Protein AF-A0A4Q3WCC1-F1 (afdb_monomer)

Sequence (243 aa):
MEFVFETDDDTSTLEALVQDFVDLLDPVEAEKLLLFRDDCTGAVYAECHIAADTLLKHSTDDVPLDPEASSEYRANRQIVDDHAAFQQMRSDALKGRSFSNFVCEFIGGETSPLKIIGGQHRYNAVKEALESGVVVHHGLKVYFGLSKDQRLDVQVISNTNITVSKDLLDRMYETIAGSELREWCQRATLLAKGEDFADKRKRGSPISVAAARNFIVNFYAGKDASETPFNETNTTPVTTKSG

Foldseek 3Di:
DDADDPDDDPCVVVVVLVVLCCVQFVWPCSVPWHWDADPVQRWIKTKTKGKLVSLLQQADQQDALDPPPDPLPGPPPPVPCPDPVLVVLLVCLLVQDAEAQFEWEADPPDSRRTYRLADVSNNVSNVVSVVVVRMYMYMYIYIYDDDSVRSVVCSCVRPPPVPQDLLQQLQSVDVVVDCPLVVVCCVVVLAPVVGGADSDDDVPGRHTNQNSVQCVVLVVVCVVCVVPDPVPDDSPGDGDDRD

Nearest PDB structures (foldseek):
  7bm8-assembly1_B  TM=3.902E-01  e=4.066E-03  Caulobacter vibrioides NA1000
  8qa8-assembly3_E  TM=3.711E-01  e=2.975E-02  Escherichia coli
  3cyi-assembly1_A  TM=5.142E-01  e=6.849E-01  Homo sapiens
  6t1f-assembly1_A  TM=2.648E-01  e=2.771E-01  Caulobacter vibrioides NA1000

Solvent-accessible surface area (backbone atoms only — not comparable to full-atom values): 14280 Å² total; per-residue (Å²): 136,88,79,71,70,98,66,94,64,92,48,70,68,57,53,52,51,51,47,55,46,37,76,72,54,61,31,77,40,53,96,69,60,56,60,45,66,40,89,89,76,64,48,35,32,35,70,42,33,31,43,44,65,56,47,65,68,35,35,38,71,89,61,64,88,44,96,84,56,63,90,85,66,52,77,80,69,74,72,72,74,84,40,70,69,55,54,50,48,33,55,38,23,61,72,59,54,67,51,69,67,36,32,31,38,52,45,86,96,52,89,48,26,34,33,46,61,22,42,66,70,57,52,53,21,45,51,56,12,43,78,72,69,43,77,44,56,30,29,31,39,39,33,48,82,67,49,77,69,53,48,50,51,51,38,52,58,64,59,50,57,102,71,69,45,64,33,36,53,29,43,54,50,39,65,72,76,42,63,64,66,58,53,48,31,32,75,69,67,60,32,56,88,94,57,70,64,22,51,55,96,49,95,90,51,55,52,26,44,62,57,52,52,24,48,54,54,41,52,53,54,51,60,75,46,67,89,50,62,73,92,78,49,89,76,76,80,62,77,72,79,81,121

Structure (mmCIF, N/CA/C/O backbone):
data_AF-A0A4Q3WCC1-F1
#
_entry.id   AF-A0A4Q3WCC1-F1
#
loop_
_atom_site.group_PDB
_atom_site.id
_atom_site.type_symbol
_atom_site.label_atom_id
_atom_site.label_alt_id
_atom_site.label_comp_id
_atom_site.label_asym_id
_atom_site.label_entity_id
_atom_site.label_seq_id
_atom_site.pdbx_PDB_ins_code
_atom_site.Cartn_x
_atom_site.Cartn_y
_atom_site.Cartn_z
_atom_site.occupancy
_atom_site.B_iso_or_equiv
_atom_site.auth_seq_id
_atom_site.auth_comp_id
_atom_site.auth_asym_id
_atom_site.auth_atom_id
_atom_site.pdbx_PDB_model_num
ATOM 1 N N . MET A 1 1 ? -2.227 -12.720 25.355 1.00 52.53 1 MET A N 1
ATOM 2 C CA . MET A 1 1 ? -3.130 -13.164 24.277 1.00 52.53 1 MET A CA 1
ATOM 3 C C . MET A 1 1 ? -2.531 -14.439 23.698 1.00 52.53 1 MET A C 1
ATOM 5 O O . MET A 1 1 ? -1.311 -14.527 23.685 1.00 52.53 1 MET A O 1
ATOM 9 N N . GLU A 1 2 ? -3.325 -15.451 23.346 1.00 45.69 2 GLU A N 1
ATOM 10 C CA . GLU A 1 2 ? -2.804 -16.691 22.742 1.00 45.69 2 GLU A CA 1
ATOM 11 C C . GLU A 1 2 ? -3.000 -16.582 21.227 1.00 45.69 2 GLU A C 1
ATOM 13 O O . GLU A 1 2 ? -4.135 -16.577 20.750 1.00 45.69 2 GLU A O 1
ATOM 18 N N . PHE A 1 3 ? -1.907 -16.390 20.489 1.00 58.31 3 PHE A N 1
ATOM 19 C CA . PHE A 1 3 ? -1.931 -16.290 19.032 1.00 58.31 3 PHE A CA 1
ATOM 20 C C . PHE A 1 3 ? -1.790 -17.690 18.435 1.00 58.31 3 PHE A C 1
ATOM 22 O O . PHE A 1 3 ? -0.908 -18.453 18.823 1.00 58.31 3 PHE A O 1
ATOM 29 N N . VAL A 1 4 ? -2.670 -18.041 17.499 1.00 52.88 4 VAL A N 1
ATOM 30 C CA . VAL A 1 4 ? -2.616 -19.334 16.809 1.00 52.88 4 VAL A CA 1
ATOM 31 C C . VAL A 1 4 ? -1.850 -19.142 15.506 1.00 52.88 4 VAL A C 1
ATOM 33 O O . VAL A 1 4 ? -2.347 -18.490 14.590 1.00 52.88 4 VAL A O 1
ATOM 36 N N . PHE A 1 5 ? -0.643 -19.699 15.432 1.00 52.97 5 PHE A N 1
ATOM 37 C CA . PHE A 1 5 ? 0.157 -19.761 14.209 1.00 52.97 5 PHE A CA 1
ATOM 38 C C . PHE A 1 5 ? -0.003 -21.131 13.546 1.00 52.97 5 PHE A C 1
ATOM 40 O O . PHE A 1 5 ? -0.106 -22.149 14.227 1.00 52.97 5 PHE A O 1
ATOM 47 N N . GLU A 1 6 ? 0.013 -21.177 12.214 1.00 45.53 6 GLU A N 1
ATOM 48 C CA . GLU A 1 6 ? -0.073 -22.435 11.457 1.00 45.53 6 GLU A CA 1
ATOM 49 C C . GLU A 1 6 ? 1.252 -23.237 11.426 1.00 45.53 6 GLU A C 1
ATOM 51 O O . GLU A 1 6 ? 1.263 -24.351 10.905 1.00 45.53 6 GLU A O 1
ATOM 56 N N . THR A 1 7 ? 2.371 -22.725 11.973 1.00 46.41 7 THR A N 1
ATOM 57 C CA . THR A 1 7 ? 3.706 -23.369 11.872 1.00 46.41 7 THR A CA 1
ATOM 58 C C . THR A 1 7 ? 4.649 -23.107 13.064 1.00 46.41 7 THR A C 1
ATOM 60 O O . THR A 1 7 ? 4.629 -22.010 13.613 1.00 46.41 7 THR A O 1
ATOM 63 N N . ASP A 1 8 ? 5.548 -24.064 13.353 1.00 45.09 8 ASP A N 1
ATOM 64 C CA . ASP A 1 8 ? 6.548 -24.122 14.456 1.00 45.09 8 ASP A CA 1
ATOM 65 C C . ASP A 1 8 ? 7.826 -23.239 14.289 1.00 45.09 8 ASP A C 1
ATOM 67 O O . ASP A 1 8 ? 8.904 -23.607 14.762 1.00 45.09 8 ASP A O 1
ATOM 71 N N . ASP A 1 9 ? 7.773 -22.092 13.603 1.00 48.38 9 ASP A N 1
ATOM 72 C CA . ASP A 1 9 ? 8.938 -21.177 13.555 1.00 48.38 9 ASP A CA 1
ATOM 73 C C . ASP A 1 9 ? 9.118 -20.416 14.889 1.00 48.38 9 ASP A C 1
ATOM 75 O O . ASP A 1 9 ? 8.186 -20.323 15.681 1.00 48.38 9 ASP A O 1
ATOM 79 N N . ASP A 1 10 ? 10.301 -19.836 15.148 1.00 51.00 10 ASP A N 1
ATOM 80 C CA . ASP A 1 10 ? 10.542 -18.946 16.303 1.00 51.00 10 ASP A CA 1
ATOM 81 C C . ASP A 1 10 ? 9.725 -17.642 16.146 1.00 51.00 10 ASP A C 1
ATOM 83 O O . ASP A 1 10 ? 10.193 -16.625 15.630 1.00 51.00 10 ASP A O 1
ATOM 87 N N . THR A 1 11 ? 8.448 -17.705 16.532 1.00 59.81 11 THR A N 1
ATOM 88 C CA . THR A 1 11 ? 7.420 -16.661 16.377 1.00 59.81 11 THR A CA 1
ATOM 89 C C . THR A 1 11 ? 7.530 -15.539 17.400 1.00 59.81 11 THR A C 1
ATOM 91 O O . THR A 1 11 ? 6.788 -14.563 17.308 1.00 59.81 11 THR A O 1
ATOM 94 N N . SER A 1 12 ? 8.478 -15.615 18.337 1.00 63.12 12 SER A N 1
ATOM 95 C CA . SER A 1 12 ? 8.602 -14.690 19.471 1.00 63.12 12 SER A CA 1
ATOM 96 C C . SER A 1 12 ? 8.670 -13.210 19.062 1.00 63.12 12 SER A C 1
ATOM 98 O O . SER A 1 12 ? 8.084 -12.346 19.715 1.00 63.12 12 SER A O 1
ATOM 100 N N . THR A 1 13 ? 9.329 -12.906 17.939 1.00 76.06 13 THR A N 1
ATOM 101 C CA . THR A 1 13 ? 9.428 -11.531 17.410 1.00 76.06 13 THR A CA 1
ATOM 102 C C . THR A 1 13 ? 8.133 -11.074 16.729 1.00 76.06 13 THR A C 1
ATOM 104 O O . THR A 1 13 ? 7.767 -9.902 16.798 1.00 76.06 13 THR A O 1
ATOM 107 N N . LEU A 1 14 ? 7.418 -11.995 16.083 1.00 83.88 14 LEU A N 1
ATOM 108 C CA . LEU A 1 14 ? 6.168 -11.719 15.379 1.00 83.88 14 LEU A CA 1
ATOM 109 C C . LEU A 1 14 ? 5.001 -11.553 16.360 1.00 83.88 14 LEU A C 1
ATOM 111 O O . LEU A 1 14 ? 4.197 -10.644 16.201 1.00 83.88 14 LEU A O 1
ATOM 115 N N . GLU A 1 15 ? 4.949 -12.381 17.401 1.00 85.06 15 GLU A N 1
ATOM 116 C CA . GLU A 1 15 ? 3.990 -12.273 18.506 1.00 85.06 15 GLU A CA 1
ATOM 117 C C . GLU A 1 15 ? 4.083 -10.926 19.212 1.00 85.06 15 GLU A C 1
ATOM 119 O O . GLU A 1 15 ? 3.063 -10.274 19.425 1.00 85.06 15 GLU A O 1
ATOM 124 N N . ALA A 1 16 ? 5.305 -10.484 19.525 1.00 87.44 16 ALA A N 1
ATOM 125 C CA . ALA A 1 16 ? 5.534 -9.173 20.116 1.00 87.44 16 ALA A CA 1
ATOM 126 C C . ALA A 1 16 ? 5.035 -8.051 19.192 1.00 87.44 16 ALA A C 1
ATOM 128 O O . ALA A 1 16 ? 4.324 -7.158 19.639 1.00 87.44 16 ALA A O 1
ATOM 129 N N . LEU A 1 17 ? 5.330 -8.139 17.890 1.00 89.75 17 LEU A N 1
ATOM 130 C CA . LEU A 1 17 ? 4.896 -7.146 16.909 1.00 89.75 17 LEU A CA 1
ATOM 131 C C . LEU A 1 17 ? 3.363 -7.094 16.760 1.00 89.75 17 LEU A C 1
ATOM 133 O O . LEU A 1 17 ? 2.789 -6.014 16.626 1.00 89.75 17 LEU A O 1
ATOM 137 N N . VAL A 1 18 ? 2.692 -8.247 16.786 1.00 91.88 18 VAL A N 1
ATOM 138 C CA . VAL A 1 18 ? 1.224 -8.322 16.734 1.00 91.88 18 VAL A CA 1
ATOM 139 C C . VAL A 1 18 ? 0.608 -7.802 18.033 1.00 91.88 18 VAL A C 1
ATOM 141 O O . VAL A 1 18 ? -0.396 -7.094 17.983 1.00 91.88 18 VAL A O 1
ATOM 144 N N . GLN A 1 19 ? 1.208 -8.094 19.188 1.00 91.75 19 GLN A N 1
ATOM 145 C CA . GLN A 1 19 ? 0.746 -7.560 20.468 1.00 91.75 19 GLN A CA 1
ATOM 146 C C . GLN A 1 19 ? 0.887 -6.033 20.519 1.00 91.75 19 GLN A C 1
ATOM 148 O O . GLN A 1 19 ? -0.075 -5.359 20.875 1.00 91.75 19 GLN A O 1
ATOM 153 N N . ASP A 1 20 ? 2.020 -5.483 20.070 1.00 92.62 20 ASP A N 1
ATOM 154 C CA . ASP A 1 20 ? 2.229 -4.034 19.950 1.00 92.62 20 ASP A CA 1
ATOM 155 C C . ASP A 1 20 ? 1.169 -3.384 19.049 1.00 92.62 20 ASP A C 1
ATOM 157 O O . ASP A 1 20 ? 0.673 -2.293 19.337 1.00 92.62 20 ASP A O 1
ATOM 161 N N . PHE A 1 21 ? 0.801 -4.054 17.952 1.00 94.94 21 PHE A N 1
ATOM 162 C CA . PHE A 1 21 ? -0.272 -3.602 17.073 1.00 94.94 21 PHE A CA 1
ATOM 163 C C . PHE A 1 21 ? -1.624 -3.579 17.791 1.00 94.94 21 PHE A C 1
ATOM 165 O O . PHE A 1 21 ? -2.317 -2.564 17.731 1.00 94.94 21 PHE A O 1
ATOM 172 N N . VAL A 1 22 ? -1.994 -4.663 18.477 1.00 94.88 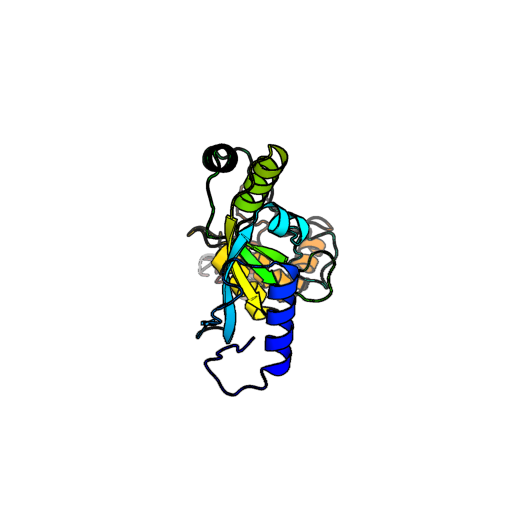22 VAL A N 1
ATOM 173 C CA . VAL A 1 22 ? -3.269 -4.757 19.203 1.00 94.88 22 VAL A CA 1
ATOM 174 C C . VAL A 1 22 ? -3.351 -3.700 20.303 1.00 94.88 22 VAL A C 1
ATOM 176 O O . VAL A 1 22 ? -4.352 -2.994 20.386 1.00 94.88 22 VAL A O 1
ATOM 179 N N . ASP A 1 23 ? -2.289 -3.538 21.089 1.00 93.12 23 ASP A N 1
ATOM 180 C CA . ASP A 1 23 ? -2.252 -2.597 22.210 1.00 93.12 23 ASP A CA 1
ATOM 181 C C . ASP A 1 23 ? -2.337 -1.136 21.745 1.00 93.12 23 ASP A C 1
ATOM 183 O O . ASP A 1 23 ? -2.888 -0.283 22.444 1.00 93.12 23 ASP A O 1
ATOM 187 N N . LEU A 1 24 ? -1.788 -0.831 20.565 1.00 93.38 24 LEU A N 1
ATOM 188 C CA . LEU A 1 24 ? -1.753 0.528 20.037 1.00 93.38 24 LEU A CA 1
ATOM 189 C C . LEU A 1 24 ? -3.004 0.899 19.229 1.00 93.38 24 LEU A C 1
ATOM 191 O O . LEU A 1 24 ? -3.448 2.047 19.297 1.00 93.38 24 LEU A O 1
ATOM 195 N N . LEU A 1 25 ? -3.526 -0.026 18.417 1.00 94.25 25 LEU A N 1
ATOM 196 C CA . LEU A 1 25 ? -4.590 0.252 17.443 1.00 94.25 25 LEU A CA 1
ATOM 197 C C . LEU A 1 25 ? -5.973 -0.220 17.911 1.00 94.25 25 LEU A C 1
ATOM 199 O O . LEU A 1 25 ? -6.955 0.194 17.297 1.00 94.25 25 LEU A O 1
ATOM 203 N N . ASP A 1 26 ? -6.048 -1.060 18.948 1.00 94.50 26 ASP A N 1
ATOM 204 C CA . ASP A 1 26 ? -7.287 -1.614 19.519 1.00 94.50 26 ASP A CA 1
ATOM 205 C C . ASP A 1 26 ? -8.293 -2.072 18.438 1.00 94.50 26 ASP A C 1
ATOM 207 O O . ASP A 1 26 ? -9.390 -1.515 18.310 1.00 94.50 26 ASP A O 1
ATOM 211 N N . PRO A 1 27 ? -7.906 -3.025 17.563 1.00 95.94 27 PRO A N 1
ATOM 212 C CA . PRO A 1 27 ? -8.797 -3.508 16.517 1.00 95.94 27 PRO A CA 1
ATOM 213 C C . PRO A 1 27 ? -10.025 -4.195 17.124 1.00 95.94 27 PRO A C 1
ATOM 215 O O . PRO A 1 27 ? -9.942 -4.837 18.168 1.00 95.94 27 PRO A O 1
ATOM 218 N N . VAL A 1 28 ? -11.159 -4.155 16.423 1.00 95.62 28 VAL A N 1
ATOM 219 C CA . VAL A 1 28 ? -12.410 -4.799 16.873 1.00 95.62 28 VAL A CA 1
ATOM 220 C C . VAL A 1 28 ? -12.208 -6.292 17.161 1.00 95.62 28 VAL A C 1
ATOM 222 O O . VAL A 1 28 ? -12.796 -6.847 18.086 1.00 95.62 28 VAL A O 1
ATOM 225 N N . GLU A 1 29 ? -11.355 -6.947 16.381 1.00 95.06 29 GLU A N 1
ATOM 226 C CA . GLU A 1 29 ? -11.017 -8.360 16.501 1.00 95.06 29 GLU A CA 1
ATOM 227 C C . GLU A 1 29 ? -9.901 -8.639 17.519 1.00 95.06 29 GLU A C 1
ATOM 229 O O . GLU A 1 29 ? -9.432 -9.772 17.565 1.00 95.06 29 GLU A O 1
ATOM 234 N N . ALA A 1 30 ? -9.481 -7.669 18.345 1.00 90.88 30 ALA A N 1
ATOM 235 C CA . ALA A 1 30 ? -8.358 -7.798 19.281 1.00 90.88 30 ALA A CA 1
ATOM 236 C C . ALA A 1 30 ? -8.386 -9.116 20.067 1.00 90.88 30 ALA A C 1
ATOM 238 O O . ALA A 1 30 ? -7.405 -9.847 20.060 1.00 90.88 30 ALA A O 1
ATOM 239 N N . GLU A 1 31 ? -9.521 -9.484 20.671 1.00 87.69 31 GLU A N 1
ATOM 240 C CA . GLU A 1 31 ? -9.635 -10.714 21.470 1.00 87.69 31 GLU A CA 1
ATOM 241 C C . GLU A 1 31 ? -9.321 -12.006 20.694 1.00 87.69 31 GLU A C 1
ATOM 243 O O . GLU A 1 31 ? -8.929 -13.004 21.303 1.00 87.69 31 GLU A O 1
ATOM 248 N N . LYS A 1 32 ? -9.543 -12.017 19.373 1.00 89.19 32 LYS A N 1
ATOM 249 C CA . LYS A 1 32 ? -9.419 -13.193 18.497 1.00 89.19 32 LYS A CA 1
ATOM 250 C C . LYS A 1 32 ? -8.882 -12.807 17.121 1.00 89.19 32 LYS A C 1
ATOM 252 O O . LYS A 1 32 ? -9.478 -13.150 16.097 1.00 89.19 32 LYS A O 1
ATOM 257 N N . LEU A 1 33 ? -7.762 -12.091 17.100 1.00 91.38 33 LEU A N 1
ATOM 258 C CA . LEU A 1 33 ? -7.129 -11.691 15.852 1.00 91.38 33 LEU A CA 1
ATOM 259 C C . LEU A 1 33 ? -6.527 -12.925 15.169 1.00 91.38 33 LEU A C 1
ATOM 261 O O . LEU A 1 33 ? -5.644 -13.583 15.719 1.00 91.38 33 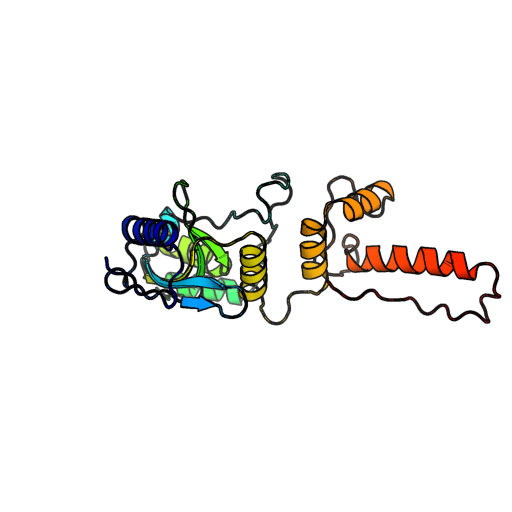LEU A O 1
ATOM 265 N N . LEU A 1 34 ? -7.024 -13.245 13.976 1.00 91.00 34 LEU 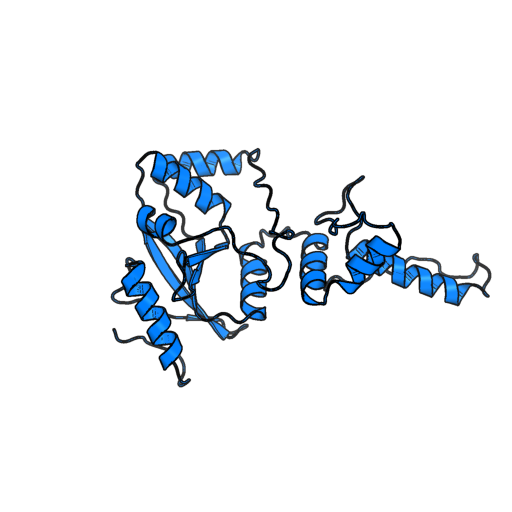A N 1
ATOM 266 C CA . LEU A 1 34 ? -6.528 -14.368 13.185 1.00 91.00 34 LEU A CA 1
ATOM 267 C C . LEU A 1 34 ? -5.338 -13.926 12.336 1.00 91.00 34 LEU A C 1
ATOM 269 O O . LEU A 1 34 ? -5.413 -12.921 11.625 1.00 91.00 34 LEU A O 1
ATOM 273 N N . LEU A 1 35 ? -4.261 -14.705 12.401 1.00 91.94 35 LEU A N 1
ATOM 274 C CA . LEU A 1 35 ? -3.075 -14.529 11.576 1.00 91.94 35 LEU A CA 1
ATOM 275 C C . LEU A 1 35 ? -3.088 -15.560 10.453 1.00 91.94 35 LEU A C 1
ATOM 277 O O . LEU A 1 35 ? -3.308 -16.746 10.682 1.00 91.94 35 LEU A O 1
ATOM 281 N N . PHE A 1 36 ? -2.824 -15.091 9.244 1.00 91.62 36 PHE A N 1
ATOM 282 C CA . PHE A 1 36 ? -2.730 -15.898 8.040 1.00 91.62 36 PHE A CA 1
ATOM 283 C C . PHE A 1 36 ? -1.332 -15.767 7.460 1.00 91.62 36 PHE A C 1
ATOM 285 O O . PHE A 1 36 ? -0.716 -14.700 7.539 1.00 91.62 36 PHE A O 1
ATOM 292 N N . ARG A 1 37 ? -0.845 -16.831 6.828 1.00 90.44 37 ARG A N 1
ATOM 293 C CA . ARG A 1 37 ? 0.391 -16.812 6.050 1.00 90.44 37 ARG A CA 1
ATOM 294 C C . ARG A 1 37 ? 0.039 -16.996 4.578 1.00 90.44 37 ARG A C 1
ATOM 296 O O . ARG A 1 37 ? -0.721 -17.883 4.217 1.00 90.44 37 ARG A O 1
ATOM 303 N N . ASP A 1 38 ? 0.544 -16.113 3.728 1.00 87.31 38 ASP A N 1
ATOM 304 C CA . ASP A 1 38 ? 0.409 -16.265 2.283 1.00 87.31 38 ASP A CA 1
ATOM 305 C C . ASP A 1 38 ? 1.327 -17.393 1.787 1.00 87.31 38 ASP A C 1
ATOM 307 O O . ASP A 1 38 ? 2.540 -17.316 1.963 1.00 87.31 38 ASP A O 1
ATOM 311 N N . ASP A 1 39 ? 0.772 -18.424 1.152 1.00 86.31 39 ASP A N 1
ATOM 312 C CA . ASP A 1 39 ? 1.542 -19.600 0.712 1.00 86.31 39 ASP A CA 1
ATOM 313 C C . ASP A 1 39 ? 2.571 -19.289 -0.387 1.00 86.31 39 ASP A C 1
ATOM 315 O O . ASP A 1 39 ? 3.543 -20.025 -0.562 1.00 86.31 39 ASP A O 1
ATOM 319 N N . CYS A 1 40 ? 2.364 -18.217 -1.157 1.00 82.44 40 CYS A N 1
ATOM 320 C CA . CYS A 1 40 ? 3.253 -17.856 -2.259 1.00 82.44 40 CYS A CA 1
ATOM 321 C C . CYS A 1 40 ? 4.495 -17.105 -1.765 1.00 82.44 40 CYS A C 1
ATOM 323 O O . CYS A 1 40 ? 5.600 -17.333 -2.255 1.00 82.44 40 CYS A O 1
ATOM 325 N N . THR A 1 41 ? 4.309 -16.187 -0.819 1.00 83.44 41 THR A N 1
ATOM 326 C CA . THR A 1 41 ? 5.344 -15.249 -0.365 1.00 83.44 41 THR A CA 1
ATOM 327 C C . THR A 1 41 ? 5.827 -15.523 1.056 1.00 83.44 41 THR A C 1
ATOM 329 O O . THR A 1 41 ? 6.870 -15.005 1.452 1.00 83.44 41 THR A O 1
ATOM 332 N N . GLY A 1 42 ? 5.084 -16.299 1.845 1.00 86.44 42 GLY A N 1
ATOM 333 C CA . GLY A 1 42 ? 5.306 -16.492 3.278 1.00 86.44 42 GLY A CA 1
ATOM 334 C C . GLY A 1 42 ? 4.938 -15.276 4.136 1.00 86.44 42 GLY A C 1
ATOM 335 O O . GLY A 1 42 ? 5.193 -15.287 5.340 1.00 86.44 42 GLY A O 1
ATOM 336 N N . ALA A 1 43 ? 4.371 -14.218 3.545 1.00 89.81 43 ALA A N 1
ATOM 337 C CA . ALA A 1 43 ? 4.027 -12.996 4.260 1.00 89.81 43 ALA A CA 1
ATOM 338 C C . ALA A 1 43 ? 2.900 -13.253 5.269 1.00 89.81 43 ALA A C 1
ATOM 340 O O . ALA A 1 43 ? 1.865 -13.826 4.917 1.00 89.81 43 ALA A O 1
ATOM 341 N N . VAL A 1 44 ? 3.084 -12.803 6.512 1.00 92.88 44 VAL A N 1
ATOM 342 C CA . VAL A 1 44 ? 2.071 -12.939 7.565 1.00 92.88 44 VAL A CA 1
ATOM 343 C C . VAL A 1 44 ? 1.194 -11.694 7.614 1.00 92.88 44 VAL A C 1
ATOM 345 O O . VAL A 1 44 ? 1.695 -10.568 7.574 1.00 92.88 44 VAL A O 1
ATOM 348 N N . TYR A 1 45 ? -0.118 -11.892 7.704 1.00 94.25 45 TYR A N 1
ATOM 349 C CA . TYR A 1 45 ? -1.092 -10.810 7.768 1.00 94.25 45 TYR A CA 1
ATOM 350 C C . TYR A 1 45 ? -2.301 -11.144 8.643 1.00 94.25 45 TYR A C 1
ATOM 352 O O . TYR A 1 45 ? -2.590 -12.306 8.909 1.00 94.25 45 TYR A O 1
ATOM 360 N N . ALA A 1 46 ? -3.034 -10.108 9.039 1.00 94.88 46 ALA A N 1
ATOM 361 C CA . ALA A 1 46 ? -4.344 -10.199 9.672 1.00 94.88 46 ALA A CA 1
ATOM 362 C C . ALA A 1 46 ? -5.362 -9.337 8.922 1.00 94.88 46 ALA A C 1
ATOM 364 O O . ALA A 1 46 ? -5.002 -8.336 8.295 1.00 94.88 46 ALA A O 1
ATOM 365 N N . GLU A 1 47 ? -6.638 -9.693 9.033 1.00 94.88 47 GLU A N 1
ATOM 366 C CA . GLU A 1 47 ? -7.751 -8.847 8.603 1.00 94.88 47 GLU A CA 1
ATOM 367 C C . GLU A 1 47 ? -8.553 -8.403 9.827 1.00 94.88 47 GLU A C 1
ATOM 369 O O . GLU A 1 47 ? -8.922 -9.228 10.662 1.00 94.88 47 GLU A O 1
ATOM 374 N N . CYS A 1 48 ? -8.774 -7.097 9.966 1.00 95.75 48 CYS A N 1
ATOM 375 C CA . CYS A 1 48 ? -9.415 -6.512 11.144 1.00 95.75 48 CYS A CA 1
ATOM 376 C C . CYS A 1 48 ? -10.082 -5.169 10.841 1.00 95.75 48 CYS A C 1
ATOM 378 O O . CYS A 1 48 ? -9.914 -4.616 9.752 1.00 95.75 48 CYS A O 1
ATOM 380 N N . HIS A 1 49 ? -10.814 -4.623 11.810 1.00 96.56 49 HIS A N 1
ATOM 381 C CA . HIS A 1 49 ? -11.454 -3.319 11.723 1.00 96.56 49 HIS A CA 1
ATOM 382 C C . HIS A 1 49 ? -10.927 -2.348 12.776 1.00 96.56 49 HIS A C 1
ATOM 384 O O . HIS A 1 49 ? -10.844 -2.683 13.954 1.00 96.56 49 HIS A O 1
ATOM 390 N N . ILE A 1 50 ? -10.625 -1.117 12.359 1.00 95.56 50 ILE A N 1
ATOM 391 C CA . ILE A 1 50 ? -10.132 -0.041 13.234 1.00 95.56 50 ILE A CA 1
ATOM 392 C C . ILE A 1 50 ? -10.961 1.229 13.008 1.00 95.56 50 ILE A C 1
ATOM 394 O O . ILE A 1 50 ? -11.388 1.516 11.884 1.00 95.56 50 ILE A O 1
ATOM 398 N N . ALA A 1 51 ? -11.213 1.986 14.077 1.00 95.81 51 ALA A N 1
ATOM 399 C CA . ALA A 1 51 ? -11.920 3.264 14.026 1.00 95.81 51 ALA A CA 1
ATOM 400 C C . ALA A 1 51 ? -11.140 4.327 13.225 1.00 95.81 51 ALA A C 1
ATOM 402 O O . ALA A 1 51 ? -9.911 4.375 13.264 1.00 95.81 51 ALA A O 1
ATOM 403 N N . ALA A 1 52 ? -11.846 5.183 12.477 1.00 93.94 52 ALA A N 1
ATOM 404 C CA . ALA A 1 52 ? -11.237 6.174 11.582 1.00 93.94 52 ALA A CA 1
ATOM 405 C C . ALA A 1 52 ? -10.254 7.132 12.281 1.00 93.94 52 ALA A C 1
ATOM 407 O O . ALA A 1 52 ? -9.230 7.492 11.703 1.00 93.94 52 ALA A O 1
ATOM 408 N N . ASP A 1 53 ? -10.546 7.532 13.516 1.00 94.75 53 ASP A N 1
ATOM 409 C CA . ASP A 1 53 ? -9.693 8.388 14.341 1.00 94.75 53 ASP A CA 1
ATOM 410 C C . ASP A 1 53 ? -8.397 7.686 14.751 1.00 94.75 53 ASP A C 1
ATOM 412 O O . ASP A 1 53 ? -7.315 8.243 14.558 1.00 94.75 53 ASP A O 1
ATOM 416 N N . THR A 1 54 ? -8.481 6.446 15.233 1.00 94.44 54 THR A N 1
ATOM 417 C CA . THR A 1 54 ? -7.306 5.629 15.560 1.00 94.44 54 THR A CA 1
ATOM 418 C C . THR A 1 54 ? -6.471 5.335 14.314 1.00 94.44 54 THR A C 1
ATOM 420 O O . THR A 1 54 ? -5.252 5.520 14.330 1.00 94.44 54 THR A O 1
ATOM 423 N N . LEU A 1 55 ? -7.123 4.972 13.204 1.00 93.31 55 LEU A N 1
ATOM 424 C CA . LEU A 1 55 ? -6.477 4.753 11.912 1.00 93.31 55 LEU A CA 1
ATOM 425 C C . LEU A 1 55 ? -5.665 5.983 11.493 1.00 93.31 55 LEU A C 1
ATOM 427 O O . LEU A 1 55 ? -4.459 5.874 11.286 1.00 93.31 55 LEU A O 1
ATOM 431 N N . LEU A 1 56 ? -6.291 7.158 11.394 1.00 92.06 56 LEU A N 1
ATOM 432 C CA . LEU A 1 56 ? -5.641 8.381 10.904 1.00 92.06 56 LEU A CA 1
ATOM 433 C C . LEU A 1 56 ? -4.580 8.928 11.864 1.00 92.06 56 LEU A C 1
ATOM 435 O O . LEU A 1 56 ? -3.636 9.585 11.430 1.00 92.06 56 LEU A O 1
ATOM 439 N N . LYS A 1 57 ? -4.705 8.646 13.162 1.00 93.00 57 LYS A N 1
ATOM 440 C CA . LYS A 1 57 ? -3.726 9.050 14.175 1.00 93.00 57 LYS A CA 1
ATOM 441 C C . LYS A 1 57 ? -2.425 8.250 14.094 1.00 93.00 57 LYS A C 1
ATOM 443 O O . LYS A 1 57 ? -1.360 8.809 14.347 1.00 93.00 57 LYS A O 1
ATOM 448 N N . HIS A 1 58 ? -2.505 6.960 13.772 1.00 93.12 58 HIS A N 1
ATOM 449 C CA . HIS A 1 58 ? -1.364 6.040 13.828 1.00 93.12 58 HIS A CA 1
ATOM 450 C C . HIS A 1 58 ? -0.834 5.627 12.450 1.00 93.12 58 HIS A C 1
ATOM 452 O O . HIS A 1 58 ? 0.110 4.836 12.373 1.00 93.12 58 HIS A O 1
ATOM 458 N N . SER A 1 59 ? -1.394 6.165 11.364 1.00 90.69 59 SER A N 1
ATOM 459 C CA . SER A 1 59 ? -0.993 5.801 10.007 1.00 90.69 59 SER A CA 1
ATOM 460 C C . SER A 1 59 ? -0.370 6.935 9.204 1.00 90.69 59 SER A C 1
ATOM 462 O O . SER A 1 59 ? -0.469 8.115 9.535 1.00 90.69 59 SER A O 1
ATOM 464 N N . THR A 1 60 ? 0.331 6.543 8.144 1.00 86.81 60 THR A N 1
ATOM 465 C CA . THR A 1 60 ? 0.853 7.451 7.123 1.00 86.81 60 THR A CA 1
ATOM 466 C C . THR A 1 60 ? 0.702 6.823 5.744 1.00 86.81 60 THR A C 1
ATOM 468 O O . THR A 1 60 ? 0.942 5.626 5.565 1.00 86.81 60 THR A O 1
ATOM 471 N N . ASP A 1 61 ? 0.305 7.631 4.767 1.00 78.88 61 ASP A N 1
ATOM 472 C CA . ASP A 1 61 ? 0.313 7.293 3.345 1.00 78.88 61 ASP A CA 1
ATOM 473 C C . ASP A 1 61 ? 1.580 7.784 2.616 1.00 78.88 61 ASP A C 1
ATOM 475 O O . ASP A 1 61 ? 1.789 7.421 1.458 1.00 78.88 61 ASP A O 1
ATOM 479 N N . ASP A 1 62 ? 2.470 8.521 3.301 1.00 71.19 62 ASP A N 1
ATOM 480 C CA . ASP A 1 62 ? 3.814 8.891 2.821 1.00 71.19 62 ASP A CA 1
ATOM 481 C C . ASP A 1 62 ? 4.798 7.737 3.072 1.00 71.19 62 ASP A C 1
ATOM 483 O O . ASP A 1 62 ? 5.643 7.782 3.970 1.00 71.19 62 ASP A O 1
ATOM 487 N N . VAL A 1 63 ? 4.628 6.646 2.320 1.00 61.53 63 VAL A N 1
ATOM 488 C CA . VAL A 1 63 ? 5.504 5.468 2.385 1.00 61.53 63 VAL A CA 1
ATOM 489 C C . VAL A 1 63 ? 6.482 5.508 1.202 1.00 61.53 63 VAL A C 1
ATOM 491 O O . VAL A 1 63 ? 6.045 5.347 0.057 1.00 61.53 63 VAL A O 1
ATOM 494 N N . PRO A 1 64 ? 7.794 5.728 1.426 1.00 52.41 64 PRO A N 1
ATOM 495 C CA . PRO A 1 64 ? 8.786 5.659 0.359 1.00 52.41 64 PRO A CA 1
ATOM 496 C C . PRO A 1 64 ? 8.937 4.219 -0.151 1.00 52.41 64 PRO A C 1
ATOM 498 O O . PRO A 1 64 ? 8.869 3.260 0.618 1.00 52.41 64 PRO A O 1
ATOM 501 N N . LEU A 1 65 ? 9.149 4.074 -1.463 1.00 46.75 65 LEU A N 1
ATOM 502 C CA . LEU A 1 65 ? 9.378 2.774 -2.110 1.00 46.75 65 LEU A CA 1
ATOM 503 C C . LEU A 1 65 ? 10.697 2.126 -1.656 1.00 46.75 65 LEU A C 1
ATOM 505 O O . LEU A 1 65 ? 10.798 0.903 -1.640 1.00 46.75 65 LEU A O 1
ATOM 509 N N . ASP A 1 66 ? 11.674 2.935 -1.242 1.00 43.97 66 ASP A N 1
ATOM 510 C CA . ASP A 1 66 ? 12.964 2.495 -0.719 1.00 43.97 66 ASP A CA 1
ATOM 511 C C . ASP A 1 66 ? 13.447 3.473 0.376 1.00 43.97 66 ASP A C 1
ATOM 513 O O . ASP A 1 66 ? 13.489 4.679 0.123 1.00 43.97 66 ASP A O 1
ATOM 517 N N . PRO A 1 67 ? 13.794 3.001 1.590 1.00 40.91 67 PRO A N 1
ATOM 518 C CA . PRO A 1 67 ? 14.424 3.823 2.626 1.00 40.91 67 PRO A CA 1
ATOM 519 C C . PRO A 1 67 ? 15.798 4.392 2.234 1.00 40.91 67 PRO A C 1
ATOM 521 O O . PRO A 1 67 ? 16.236 5.364 2.848 1.00 40.91 67 PRO A O 1
ATOM 524 N N . GLU A 1 68 ? 16.488 3.788 1.257 1.00 39.84 68 GLU A N 1
ATOM 525 C CA . GLU A 1 68 ? 17.837 4.187 0.823 1.00 39.84 68 GLU A CA 1
ATOM 526 C C . GLU A 1 68 ? 17.848 5.065 -0.442 1.00 39.84 68 GLU A C 1
ATOM 528 O O . GLU A 1 68 ? 18.841 5.745 -0.710 1.00 39.84 68 GLU A O 1
ATOM 533 N N . ALA A 1 69 ? 16.742 5.132 -1.188 1.00 38.69 69 ALA A N 1
ATOM 534 C CA . ALA A 1 69 ? 16.609 6.041 -2.319 1.00 38.69 69 ALA A CA 1
ATOM 535 C C . ALA A 1 69 ? 16.286 7.462 -1.828 1.00 38.69 69 ALA A C 1
ATOM 537 O O . ALA A 1 69 ? 15.376 7.670 -1.025 1.00 38.69 69 ALA A O 1
ATOM 538 N N . SER A 1 70 ? 17.036 8.452 -2.327 1.00 36.59 70 SER A N 1
ATOM 539 C CA . SER A 1 70 ? 16.874 9.877 -2.013 1.00 36.59 70 SER A CA 1
ATOM 540 C C . SER A 1 70 ? 15.408 10.311 -1.905 1.00 36.59 70 SER A C 1
ATOM 542 O O . SER A 1 70 ? 14.586 9.998 -2.768 1.00 36.59 70 SER A O 1
ATOM 544 N N . SER A 1 71 ? 15.124 11.144 -0.900 1.00 41.00 71 SER A N 1
ATOM 545 C CA . SER A 1 71 ? 13.823 11.757 -0.567 1.00 41.00 71 SER A CA 1
ATOM 546 C C . SER A 1 71 ? 13.097 12.480 -1.717 1.00 41.00 71 SER A C 1
ATOM 548 O O . SER A 1 71 ? 11.944 12.883 -1.566 1.00 41.00 71 SER A O 1
ATOM 550 N N . GLU A 1 72 ? 13.754 12.645 -2.863 1.00 34.00 72 GLU A N 1
ATOM 551 C CA . GLU A 1 72 ? 13.230 13.247 -4.088 1.00 34.00 72 GLU A CA 1
ATOM 552 C C . GLU A 1 72 ? 12.359 12.287 -4.918 1.00 34.00 72 GLU A C 1
ATOM 554 O O . GLU A 1 72 ? 11.501 12.749 -5.668 1.00 34.00 72 GLU A O 1
ATOM 559 N N . TYR A 1 73 ? 12.502 10.967 -4.751 1.00 42.66 73 TYR A N 1
ATOM 560 C CA . TYR A 1 73 ? 11.785 9.955 -5.545 1.00 42.66 73 TYR A CA 1
ATOM 561 C C . TYR A 1 73 ? 10.623 9.330 -4.770 1.00 42.66 73 TYR A C 1
ATOM 563 O O . TYR A 1 73 ? 10.381 8.122 -4.806 1.00 42.66 73 TYR A O 1
ATOM 571 N N . ARG A 1 74 ? 9.871 10.185 -4.067 1.00 46.09 74 ARG A N 1
ATOM 572 C CA . ARG A 1 74 ? 8.550 9.830 -3.541 1.00 46.09 74 ARG A CA 1
ATOM 573 C C . ARG A 1 74 ? 7.704 9.289 -4.686 1.00 46.09 74 ARG A C 1
ATOM 575 O O . ARG A 1 74 ? 7.717 9.850 -5.784 1.00 46.09 74 ARG A O 1
ATOM 582 N N . ALA A 1 75 ? 6.952 8.220 -4.429 1.00 41.28 75 ALA A N 1
ATOM 583 C CA . ALA A 1 75 ? 5.953 7.712 -5.354 1.00 41.28 75 ALA A CA 1
ATOM 584 C C . ALA A 1 75 ? 4.935 8.828 -5.621 1.00 41.28 75 ALA A C 1
ATOM 586 O O . ALA A 1 75 ? 3.960 8.979 -4.891 1.00 41.28 75 ALA A O 1
ATOM 587 N N . ASN A 1 76 ? 5.187 9.641 -6.648 1.00 38.06 76 ASN A N 1
ATOM 588 C CA . ASN A 1 76 ? 4.322 10.725 -7.083 1.00 38.06 76 ASN A CA 1
ATOM 589 C C . ASN A 1 76 ? 3.048 10.116 -7.675 1.00 38.06 76 ASN A C 1
ATOM 591 O O . ASN A 1 76 ? 2.823 10.108 -8.885 1.00 38.06 76 ASN A O 1
ATOM 595 N N . ARG A 1 77 ? 2.176 9.607 -6.803 1.00 47.34 77 ARG A N 1
ATOM 596 C CA . ARG A 1 77 ? 0.757 9.488 -7.086 1.00 47.34 77 ARG A CA 1
ATOM 597 C C . ARG A 1 77 ? 0.218 10.900 -7.010 1.00 47.34 77 ARG A C 1
ATOM 599 O O . ARG A 1 77 ? -0.244 11.344 -5.967 1.00 47.34 77 ARG A O 1
ATOM 606 N N . GLN A 1 78 ? 0.266 11.607 -8.134 1.00 40.75 78 GLN A N 1
ATOM 607 C CA . GLN A 1 78 ? -0.761 12.609 -8.365 1.00 40.75 78 GLN A CA 1
ATOM 608 C C . GLN A 1 78 ? -2.088 11.866 -8.253 1.00 40.75 78 GLN A C 1
ATOM 610 O O . GLN A 1 78 ? -2.457 11.082 -9.131 1.00 40.75 78 GLN A O 1
ATOM 615 N N . ILE A 1 79 ? -2.745 12.040 -7.108 1.00 46.41 79 ILE A N 1
ATOM 616 C CA . ILE A 1 79 ? -4.141 11.699 -6.923 1.00 46.41 79 ILE A CA 1
ATOM 617 C C . ILE A 1 79 ? -4.840 12.388 -8.091 1.00 46.41 79 ILE A C 1
ATOM 619 O O . ILE A 1 79 ? -4.803 13.609 -8.217 1.00 46.41 79 ILE A O 1
ATOM 623 N N . VAL A 1 80 ? -5.365 11.609 -9.037 1.00 46.56 80 VAL A N 1
ATOM 624 C CA . VAL A 1 80 ? -6.143 12.182 -10.135 1.00 46.56 80 VAL A CA 1
ATOM 625 C C . VAL A 1 80 ? -7.507 12.518 -9.539 1.00 46.56 80 VAL A C 1
ATOM 627 O O . VAL A 1 80 ? -8.462 11.753 -9.668 1.00 46.56 80 VAL A O 1
ATOM 630 N N . ASP A 1 81 ? -7.548 13.638 -8.816 1.00 48.47 81 ASP A N 1
ATOM 631 C CA . ASP A 1 81 ? -8.692 14.154 -8.050 1.00 48.47 81 ASP A CA 1
ATOM 632 C C . ASP A 1 81 ? -9.947 14.378 -8.914 1.00 48.47 81 ASP A C 1
ATOM 634 O O . ASP A 1 81 ? -11.070 14.436 -8.405 1.00 48.47 81 ASP A O 1
ATOM 638 N N . ASP A 1 82 ? -9.767 14.438 -10.235 1.00 47.09 82 ASP A N 1
ATOM 639 C CA . ASP A 1 82 ? -10.807 14.724 -11.225 1.00 47.09 82 ASP A CA 1
ATOM 640 C C . ASP A 1 82 ? -11.618 13.500 -11.687 1.00 47.09 82 ASP A C 1
ATOM 642 O O . ASP A 1 82 ? -12.494 13.611 -12.548 1.00 47.09 82 ASP A O 1
ATOM 646 N N . HIS A 1 83 ? -11.374 12.304 -11.142 1.00 60.31 83 HIS A N 1
ATOM 647 C CA . HIS A 1 83 ? -12.188 11.145 -11.506 1.00 60.31 83 HIS A CA 1
ATOM 648 C C . HIS A 1 83 ? -13.519 11.152 -10.734 1.00 60.31 83 HIS A C 1
ATOM 650 O O . HIS A 1 83 ? -13.532 11.115 -9.505 1.00 60.31 83 HIS A O 1
ATOM 656 N N . ALA A 1 84 ? -14.657 11.102 -11.439 1.00 66.31 84 ALA A N 1
ATOM 657 C CA . ALA A 1 84 ? -16.002 11.076 -10.837 1.00 66.31 84 ALA A CA 1
ATOM 658 C C . ALA A 1 84 ? -16.170 9.997 -9.740 1.00 66.31 84 ALA A C 1
ATOM 660 O O . ALA A 1 84 ? -16.894 10.187 -8.766 1.00 66.31 84 ALA A O 1
ATOM 661 N N . ALA A 1 85 ? -15.445 8.881 -9.864 1.00 67.19 85 ALA A N 1
ATOM 662 C CA . ALA A 1 85 ? -15.416 7.816 -8.861 1.00 67.19 85 ALA A CA 1
ATOM 663 C C . ALA A 1 85 ? -14.781 8.240 -7.521 1.00 67.19 85 ALA A C 1
ATOM 665 O O . ALA A 1 85 ? -15.216 7.771 -6.472 1.00 67.19 85 ALA A O 1
ATOM 666 N N . PHE A 1 86 ? -13.777 9.122 -7.536 1.00 73.88 86 PHE A N 1
ATOM 667 C CA . PHE A 1 86 ? -13.166 9.647 -6.315 1.00 73.88 86 PHE A CA 1
ATOM 668 C C . PHE A 1 86 ? -14.104 10.628 -5.609 1.00 73.88 86 PHE A C 1
ATOM 670 O O . PHE A 1 86 ? -14.311 10.520 -4.405 1.00 73.88 86 PHE A O 1
ATOM 677 N N . GLN A 1 87 ? -14.775 11.504 -6.362 1.00 76.56 87 GLN A N 1
ATOM 678 C CA . GLN A 1 87 ? -15.790 12.399 -5.791 1.00 76.56 87 GLN A CA 1
ATOM 679 C C . GLN A 1 87 ? -16.954 11.618 -5.166 1.00 76.56 87 GLN A C 1
ATOM 681 O O . GLN A 1 87 ? -17.407 11.943 -4.068 1.00 76.56 87 GLN A O 1
ATOM 686 N N . GLN A 1 88 ? -17.392 10.532 -5.812 1.00 78.50 88 GLN A N 1
ATOM 687 C CA . GLN A 1 88 ? -18.378 9.628 -5.221 1.00 78.50 88 GLN A CA 1
ATOM 688 C C . GLN A 1 88 ? -17.850 8.970 -3.938 1.00 78.50 88 GLN A C 1
ATOM 690 O O . GLN A 1 88 ? -18.566 8.923 -2.944 1.00 78.50 88 GLN A O 1
ATOM 695 N N . MET A 1 89 ? -16.595 8.508 -3.929 1.00 84.06 89 MET A N 1
ATOM 696 C CA . MET A 1 89 ? -15.960 7.906 -2.751 1.00 84.06 89 MET A CA 1
ATOM 697 C C . MET A 1 89 ? -15.904 8.873 -1.562 1.00 84.06 89 MET A C 1
ATOM 699 O O . MET A 1 89 ? -16.236 8.475 -0.448 1.00 84.06 89 MET A O 1
ATOM 703 N N . ARG A 1 90 ? -15.555 10.143 -1.800 1.00 87.88 90 ARG A N 1
ATOM 704 C CA . ARG A 1 90 ? -15.590 11.210 -0.785 1.00 87.88 90 ARG A CA 1
ATOM 705 C C . ARG A 1 90 ? -17.005 11.435 -0.255 1.00 87.88 90 ARG A C 1
ATOM 707 O O . ARG A 1 90 ? -17.222 11.440 0.953 1.00 87.88 90 ARG A O 1
ATOM 714 N N . SER A 1 91 ? -17.987 11.556 -1.154 1.00 88.88 91 SER A N 1
ATOM 715 C CA . SER A 1 91 ? -19.397 11.718 -0.769 1.00 88.88 91 SER A CA 1
ATOM 716 C C . SER A 1 91 ? -19.904 10.550 0.074 1.00 88.88 91 SER A C 1
ATOM 718 O O . SER A 1 91 ? -20.651 10.752 1.028 1.00 88.88 91 SER A O 1
ATOM 720 N N . ASP A 1 92 ? -19.507 9.330 -0.273 1.00 89.00 92 ASP A N 1
ATOM 721 C CA . ASP A 1 92 ? -19.888 8.137 0.463 1.00 89.00 92 ASP A CA 1
ATOM 722 C C . ASP A 1 92 ? -19.229 8.086 1.846 1.00 89.00 92 ASP A C 1
ATOM 724 O O . ASP A 1 92 ? -19.897 7.744 2.821 1.00 89.00 92 ASP A O 1
ATOM 728 N N . ALA A 1 93 ? -17.951 8.464 1.952 1.00 91.06 93 ALA A N 1
ATOM 729 C CA . ALA A 1 93 ? -17.250 8.552 3.231 1.00 91.06 93 ALA A CA 1
ATOM 730 C C . ALA A 1 93 ? -17.958 9.531 4.184 1.00 91.06 93 ALA A C 1
ATOM 732 O O . ALA A 1 93 ? -18.260 9.174 5.320 1.00 91.06 93 ALA A O 1
ATOM 733 N N . LEU A 1 94 ? -18.353 10.711 3.686 1.00 91.06 94 LEU A N 1
ATOM 734 C CA . LEU A 1 94 ? -19.130 11.705 4.443 1.00 91.06 94 LEU A CA 1
ATOM 735 C C . LEU A 1 94 ? -20.517 11.208 4.882 1.00 91.06 94 LEU A C 1
ATOM 737 O O . LEU A 1 94 ? -21.080 11.714 5.848 1.00 91.06 94 LEU A O 1
ATOM 741 N N . LYS A 1 95 ? -21.082 10.215 4.190 1.00 93.56 95 LYS A N 1
ATOM 742 C CA . LYS A 1 95 ? -22.347 9.563 4.572 1.00 93.56 95 LYS A CA 1
ATOM 743 C C . LYS A 1 95 ? -22.150 8.411 5.563 1.00 93.56 95 LYS A C 1
ATOM 745 O O . LYS A 1 95 ? -23.120 7.731 5.887 1.00 93.56 95 LYS A O 1
ATOM 750 N N . GLY A 1 96 ? -20.922 8.171 6.023 1.00 91.06 96 GLY A N 1
ATOM 751 C CA . GLY A 1 96 ? -20.599 7.098 6.960 1.00 91.06 96 GLY A CA 1
ATOM 752 C C . GLY A 1 96 ? -20.344 5.743 6.300 1.00 91.06 96 GLY A C 1
ATOM 753 O O . GLY A 1 96 ? -20.525 4.706 6.938 1.00 91.06 96 GLY A O 1
ATOM 754 N N . ARG A 1 97 ? -19.943 5.708 5.021 1.00 91.69 97 ARG A N 1
ATOM 755 C CA . ARG A 1 97 ? -19.552 4.452 4.368 1.00 91.69 97 ARG A CA 1
ATOM 756 C C . ARG A 1 97 ? -18.292 3.873 5.015 1.00 91.69 97 ARG A C 1
ATOM 758 O O . ARG A 1 97 ? -17.245 4.514 5.030 1.00 91.69 97 ARG A O 1
ATOM 765 N N . SER A 1 98 ? -18.374 2.615 5.448 1.00 91.94 98 SER A N 1
ATOM 766 C CA . SER A 1 98 ? -17.194 1.818 5.787 1.00 91.94 98 SER A CA 1
ATOM 767 C C . SER A 1 98 ? -16.492 1.313 4.520 1.00 91.94 98 SER A C 1
ATOM 769 O O . SER A 1 98 ? -17.124 1.005 3.504 1.00 91.94 98 SER A O 1
ATOM 771 N N . PHE A 1 99 ? -15.168 1.217 4.588 1.00 90.44 99 PHE A N 1
ATOM 772 C CA . PHE A 1 99 ? -14.308 0.714 3.518 1.00 90.44 99 PHE A CA 1
ATOM 773 C C . PHE A 1 99 ? -13.542 -0.492 4.050 1.00 90.44 99 PHE A C 1
ATOM 775 O O . PHE A 1 99 ? -13.053 -0.418 5.167 1.00 90.44 99 PHE A O 1
ATOM 782 N N . SER A 1 100 ? -13.409 -1.556 3.257 1.00 81.81 100 SER A N 1
ATOM 783 C CA . SER A 1 100 ? -12.875 -2.854 3.707 1.00 81.81 100 SER A CA 1
ATOM 784 C C . SER A 1 100 ? -11.519 -3.246 3.105 1.00 81.81 100 SER A C 1
ATOM 786 O O . SER A 1 100 ? -11.066 -4.362 3.304 1.00 81.81 100 SER A O 1
ATOM 788 N N . ASN A 1 101 ? -10.885 -2.367 2.323 1.00 78.12 101 ASN A N 1
ATOM 789 C CA . ASN A 1 101 ? -9.717 -2.717 1.502 1.00 78.12 101 ASN A CA 1
ATOM 790 C C . ASN A 1 101 ? -8.565 -1.726 1.718 1.00 78.12 101 ASN A C 1
ATOM 792 O O . ASN A 1 101 ? -8.029 -1.164 0.753 1.00 78.12 101 ASN A O 1
ATOM 796 N N . PHE A 1 102 ? -8.250 -1.441 2.977 1.00 89.69 102 PHE A N 1
ATOM 797 C CA . PHE A 1 102 ? -6.991 -0.800 3.334 1.00 89.69 102 PHE A CA 1
ATOM 798 C C . PHE A 1 102 ? -5.913 -1.866 3.411 1.00 89.69 102 PHE A C 1
ATOM 800 O O . PHE A 1 102 ? -6.083 -2.849 4.121 1.00 89.69 102 PHE A O 1
ATOM 807 N N . VAL A 1 103 ? -4.820 -1.689 2.677 1.00 91.31 103 VAL A N 1
ATOM 808 C CA . VAL A 1 103 ? -3.687 -2.610 2.755 1.00 91.31 103 VAL A CA 1
ATOM 809 C C . VAL A 1 103 ? -2.556 -1.884 3.442 1.00 91.31 103 VAL A C 1
ATOM 811 O O . VAL A 1 103 ? -2.115 -0.834 2.967 1.00 91.31 103 VAL A O 1
ATOM 814 N N . CYS A 1 104 ? -2.139 -2.429 4.576 1.00 92.62 104 CYS A N 1
ATOM 815 C CA . CYS A 1 104 ? -1.232 -1.768 5.491 1.00 92.62 104 CYS A CA 1
ATOM 816 C C . CYS A 1 104 ? -0.077 -2.681 5.878 1.00 92.62 104 CYS A C 1
ATOM 818 O O . CYS A 1 104 ? -0.207 -3.902 5.877 1.00 92.62 104 CYS A O 1
ATOM 820 N N . GLU A 1 105 ? 1.030 -2.074 6.267 1.00 92.69 105 GLU A N 1
ATOM 821 C CA . GLU A 1 105 ? 2.130 -2.747 6.942 1.00 92.69 105 GLU A CA 1
ATOM 822 C C . GLU A 1 105 ? 2.320 -2.118 8.319 1.00 92.69 105 GLU A C 1
ATOM 824 O O . GLU A 1 105 ? 2.312 -0.892 8.440 1.00 92.69 105 GLU A O 1
ATOM 829 N N . PHE A 1 106 ? 2.479 -2.945 9.349 1.00 94.00 106 PHE A N 1
ATOM 830 C CA . PHE A 1 106 ? 2.775 -2.473 10.695 1.00 94.00 106 PHE A CA 1
ATOM 831 C C . PHE A 1 106 ? 4.273 -2.574 10.998 1.00 94.00 106 PHE A C 1
ATOM 833 O O . PHE A 1 106 ? 4.871 -3.647 10.892 1.00 94.00 106 PHE A O 1
ATOM 840 N N . ILE A 1 107 ? 4.864 -1.449 11.403 1.00 88.62 107 ILE A N 1
ATOM 841 C CA . ILE A 1 107 ? 6.268 -1.330 11.803 1.00 88.62 107 ILE A CA 1
ATOM 842 C C . ILE A 1 107 ? 6.315 -0.756 13.222 1.00 88.62 107 ILE A C 1
ATOM 844 O O . ILE A 1 107 ? 6.024 0.421 13.435 1.00 88.62 107 ILE A O 1
ATOM 848 N N . GLY A 1 108 ? 6.676 -1.591 14.199 1.00 83.12 108 GLY A N 1
ATOM 849 C CA . GLY A 1 108 ? 6.757 -1.196 15.606 1.00 83.12 108 GLY A CA 1
ATOM 850 C C . GLY A 1 108 ? 7.818 -0.120 15.871 1.00 83.12 108 GLY A C 1
ATOM 851 O O . GLY A 1 108 ? 8.844 -0.051 15.196 1.00 83.12 108 GLY A O 1
ATOM 852 N N . GLY A 1 109 ? 7.575 0.725 16.877 1.00 78.88 109 GLY A N 1
ATOM 853 C CA . GLY A 1 109 ? 8.536 1.731 17.354 1.00 78.88 109 GLY A CA 1
ATOM 854 C C . GLY A 1 109 ? 8.594 3.048 16.567 1.00 78.88 109 GLY A C 1
ATOM 855 O O . GLY A 1 109 ? 9.313 3.959 16.976 1.00 78.88 109 GLY A O 1
ATOM 856 N N . GLU A 1 110 ? 7.835 3.194 15.478 1.00 81.75 110 GLU A N 1
ATOM 857 C CA . GLU A 1 110 ? 7.734 4.451 14.726 1.00 81.75 110 GLU A CA 1
ATOM 858 C C . GLU A 1 110 ? 6.588 5.359 15.212 1.00 81.75 110 GLU A C 1
ATOM 860 O O . GLU A 1 110 ? 5.602 4.896 15.780 1.00 81.75 110 GLU A O 1
ATOM 865 N N . THR A 1 111 ? 6.675 6.668 14.930 1.00 82.31 111 THR A N 1
ATOM 866 C CA . THR A 1 111 ? 5.611 7.648 15.244 1.00 82.31 111 THR A CA 1
ATOM 867 C C . THR A 1 111 ? 4.297 7.342 14.519 1.00 82.31 111 THR A C 1
ATOM 869 O O . THR A 1 111 ? 3.218 7.519 15.081 1.00 82.31 111 THR A O 1
ATOM 872 N N . SER A 1 112 ? 4.393 6.875 13.273 1.00 86.94 112 SER A N 1
ATOM 873 C CA . SER A 1 112 ? 3.258 6.458 12.441 1.00 86.94 112 SER A CA 1
ATOM 874 C C . SER A 1 112 ? 3.495 5.015 11.997 1.00 86.94 112 SER A C 1
ATOM 876 O O . SER A 1 112 ? 3.986 4.800 10.880 1.00 86.94 112 SER A O 1
ATOM 878 N N . PRO A 1 113 ? 3.239 4.038 12.885 1.00 90.94 113 PRO A N 1
ATOM 879 C CA . PRO A 1 113 ? 3.651 2.653 12.681 1.00 90.94 113 PRO A CA 1
ATOM 880 C C . PRO A 1 113 ? 2.821 1.921 11.624 1.00 90.94 113 PRO A C 1
ATOM 882 O O . PRO A 1 113 ? 3.276 0.914 11.092 1.00 90.94 113 PRO A O 1
ATOM 885 N N . LEU A 1 114 ? 1.631 2.421 11.274 1.00 92.94 114 LEU A N 1
ATOM 886 C CA . LEU A 1 114 ? 0.772 1.806 10.266 1.00 92.94 114 LEU A CA 1
ATOM 887 C C . LEU A 1 114 ? 0.984 2.456 8.886 1.00 92.94 114 LEU A C 1
ATOM 889 O O . LEU A 1 114 ? 0.508 3.553 8.599 1.00 92.94 114 LEU A O 1
ATOM 893 N N . LYS A 1 115 ? 1.711 1.784 8.000 1.00 91.56 115 LYS A N 1
ATOM 894 C CA . LYS A 1 115 ? 2.029 2.274 6.652 1.00 91.56 115 LYS A CA 1
ATOM 895 C C . LYS A 1 115 ? 0.928 1.900 5.669 1.00 91.56 115 LYS A C 1
ATOM 897 O O . LYS A 1 115 ? 0.692 0.716 5.446 1.00 91.56 115 LYS A O 1
ATOM 902 N N . ILE A 1 116 ? 0.276 2.879 5.039 1.00 89.00 116 ILE A N 1
ATOM 903 C CA . ILE A 1 116 ? -0.755 2.634 4.020 1.00 89.00 116 ILE A CA 1
ATOM 904 C C . ILE A 1 116 ? -0.088 2.334 2.673 1.00 89.00 116 ILE A C 1
ATOM 906 O O . ILE A 1 116 ? 0.254 3.230 1.898 1.00 89.00 116 ILE A O 1
ATOM 910 N N . ILE A 1 117 ? 0.066 1.049 2.368 1.00 84.81 117 ILE A N 1
ATOM 911 C CA . ILE A 1 117 ? 0.702 0.564 1.134 1.00 84.81 117 ILE A CA 1
ATOM 912 C C . ILE A 1 117 ? -0.304 0.370 -0.018 1.00 84.81 117 ILE A C 1
ATOM 914 O O . ILE A 1 117 ? 0.063 0.397 -1.199 1.00 84.81 117 ILE A O 1
ATOM 918 N N . GLY A 1 118 ? -1.601 0.293 0.291 1.00 83.06 118 GLY A N 1
ATOM 919 C CA . GLY A 1 118 ? -2.680 0.318 -0.696 1.00 83.06 118 GLY A CA 1
ATOM 920 C C . GLY A 1 118 ? -3.986 0.895 -0.155 1.00 83.06 118 GLY A C 1
ATOM 921 O O . GLY A 1 118 ? -4.315 0.756 1.021 1.00 83.06 118 GLY A O 1
ATOM 922 N N . GLY A 1 119 ? -4.757 1.541 -1.035 1.00 83.94 119 GLY A N 1
ATOM 923 C CA . GLY A 1 119 ? -6.030 2.178 -0.675 1.00 83.94 119 GLY A CA 1
ATOM 924 C C . GLY A 1 119 ? -5.943 3.679 -0.374 1.00 83.94 119 GLY A C 1
ATOM 925 O O . GLY A 1 119 ? -6.853 4.222 0.245 1.00 83.94 119 GLY A O 1
ATOM 926 N N . GLN A 1 120 ? -4.911 4.375 -0.858 1.00 83.31 120 GLN A N 1
ATOM 927 C CA . GLN A 1 120 ? -4.636 5.795 -0.581 1.00 83.31 120 GLN A CA 1
ATOM 928 C C . GLN A 1 120 ? -5.805 6.739 -0.936 1.00 83.31 120 GLN A C 1
ATOM 930 O O . GLN A 1 120 ? -6.065 7.707 -0.228 1.00 83.31 120 GLN A O 1
ATOM 935 N N . HIS A 1 121 ? -6.579 6.450 -1.989 1.00 82.06 121 HIS A N 1
ATOM 936 C CA . HIS A 1 121 ? -7.792 7.229 -2.285 1.00 82.06 121 HIS A CA 1
ATOM 937 C C . HIS A 1 121 ? -8.848 7.099 -1.177 1.00 82.06 121 HIS A C 1
ATOM 939 O O . HIS A 1 121 ? -9.454 8.089 -0.777 1.00 82.06 121 HIS A O 1
ATOM 945 N N . ARG A 1 122 ? -9.046 5.889 -0.640 1.00 87.56 122 ARG A N 1
ATOM 946 C CA . ARG A 1 122 ? -9.980 5.663 0.473 1.00 87.56 122 ARG A CA 1
ATOM 947 C C . ARG A 1 122 ? -9.475 6.353 1.731 1.00 87.56 122 ARG A C 1
ATOM 949 O O . ARG A 1 122 ? -10.270 6.945 2.443 1.00 87.56 122 ARG A O 1
ATOM 956 N N . TYR A 1 123 ? -8.164 6.320 1.954 1.00 89.00 123 TYR A N 1
ATOM 957 C CA . TYR A 1 123 ? -7.524 6.962 3.098 1.00 89.00 123 TYR A CA 1
ATOM 958 C C . TYR A 1 123 ? -7.815 8.463 3.130 1.00 89.00 123 TYR A C 1
ATOM 960 O O . TYR A 1 123 ? -8.330 8.975 4.120 1.00 89.00 123 TYR A O 1
ATOM 968 N N . ASN A 1 124 ? -7.614 9.141 1.998 1.00 88.31 124 ASN A N 1
ATOM 969 C CA . ASN A 1 124 ? -7.919 10.565 1.873 1.00 88.31 124 ASN A CA 1
ATOM 970 C C . ASN A 1 124 ? -9.418 10.866 2.024 1.00 88.31 124 ASN A C 1
ATOM 972 O O . ASN A 1 124 ? -9.784 11.806 2.722 1.00 88.31 124 ASN A O 1
ATOM 976 N N . ALA A 1 125 ? -10.300 10.036 1.458 1.00 88.38 125 ALA A N 1
ATOM 977 C CA . ALA A 1 125 ? -11.743 10.201 1.647 1.00 88.38 125 ALA A CA 1
ATOM 978 C C . ALA A 1 125 ? -12.171 10.046 3.122 1.00 88.38 125 ALA A C 1
ATOM 980 O O . ALA A 1 125 ? -13.027 10.791 3.596 1.00 88.38 125 ALA A O 1
ATOM 981 N N . VAL A 1 126 ? -11.570 9.103 3.856 1.00 92.31 126 VAL A N 1
ATOM 982 C CA . VAL A 1 126 ? -11.815 8.907 5.296 1.00 92.31 126 VAL A CA 1
ATOM 983 C C . VAL A 1 126 ? -11.277 10.077 6.112 1.00 92.31 126 VAL A C 1
ATOM 985 O O . VAL A 1 126 ? -11.954 10.525 7.033 1.00 92.31 126 VAL A O 1
ATOM 988 N N . LYS A 1 127 ? -10.110 10.618 5.747 1.00 92.19 127 LYS A N 1
ATOM 989 C CA . LYS A 1 127 ? -9.537 11.811 6.380 1.00 92.19 127 LYS A CA 1
ATOM 990 C C . LYS A 1 127 ? -10.498 12.994 6.350 1.00 92.19 127 LYS A C 1
ATOM 992 O O . LYS A 1 127 ? -10.803 13.561 7.393 1.00 92.19 127 LYS A O 1
ATOM 997 N N . GLU A 1 128 ? -11.044 13.302 5.181 1.00 90.44 128 GLU A N 1
ATOM 998 C CA . GLU A 1 128 ? -12.018 14.387 5.040 1.00 90.44 128 GLU A CA 1
ATOM 999 C C . GLU A 1 128 ? -13.336 14.117 5.785 1.00 90.44 128 GLU A C 1
ATOM 1001 O O . GLU A 1 128 ? -13.963 15.030 6.331 1.00 90.44 128 GLU A O 1
ATOM 1006 N N . ALA A 1 129 ? -13.774 12.855 5.818 1.00 91.94 129 ALA A N 1
ATOM 1007 C CA . ALA A 1 129 ? -14.968 12.467 6.558 1.00 91.94 129 ALA A CA 1
ATOM 1008 C C . ALA A 1 129 ? -14.775 12.640 8.072 1.00 91.94 129 ALA A C 1
ATOM 1010 O O . ALA A 1 129 ? -15.662 13.179 8.740 1.00 91.94 129 ALA A O 1
ATOM 1011 N N . LEU A 1 130 ? -13.602 12.273 8.599 1.00 92.75 130 LEU A N 1
ATOM 1012 C CA . LEU A 1 130 ? -13.258 12.478 10.004 1.00 92.75 130 LEU A CA 1
ATOM 1013 C C . LEU A 1 130 ? -13.178 13.969 10.354 1.00 92.75 130 LEU A C 1
ATOM 1015 O O . LEU A 1 130 ? -13.700 14.375 11.390 1.00 92.75 130 LEU A O 1
ATOM 1019 N N . GLU A 1 131 ? -12.596 14.796 9.480 1.00 92.06 131 GLU A N 1
ATOM 1020 C CA . GLU A 1 131 ? -12.586 16.261 9.633 1.00 92.06 131 GLU A CA 1
ATOM 1021 C C . GLU A 1 131 ? -14.010 16.847 9.701 1.00 92.06 131 GLU A C 1
ATOM 1023 O O . GLU A 1 131 ? -14.237 17.866 10.353 1.00 92.06 131 GLU A O 1
ATOM 1028 N N . SER A 1 132 ? -14.988 16.165 9.095 1.00 91.25 132 SER A N 1
ATOM 1029 C CA . SER A 1 132 ? -16.419 16.497 9.163 1.00 91.25 132 SER A CA 1
ATOM 1030 C C . SER A 1 132 ? -17.159 15.838 10.342 1.00 91.25 132 SER A C 1
ATOM 1032 O O . SER A 1 132 ? -18.380 15.961 10.447 1.00 91.25 132 SER A O 1
ATOM 1034 N N . GLY A 1 133 ? -16.446 15.143 11.233 1.00 91.75 133 GLY A N 1
ATOM 1035 C CA . GLY A 1 133 ? -16.986 14.501 12.435 1.00 91.75 133 GLY A CA 1
ATOM 1036 C C . GLY A 1 133 ? -17.563 13.098 12.226 1.00 91.75 133 GLY A C 1
ATOM 1037 O O . GLY A 1 133 ? -18.247 12.584 13.111 1.00 91.75 133 GLY A O 1
ATOM 1038 N N . VAL A 1 134 ? -17.317 12.465 11.077 1.00 92.19 134 VAL A N 1
ATOM 1039 C CA . VAL A 1 134 ? -17.792 11.107 10.784 1.00 92.19 134 VAL A CA 1
ATOM 1040 C C . VAL A 1 134 ? -16.753 10.091 11.253 1.00 92.19 134 VAL A C 1
ATOM 1042 O O . VAL A 1 134 ? -15.692 9.954 10.650 1.00 92.19 134 VAL A O 1
ATOM 1045 N N . VAL A 1 135 ? -17.072 9.354 12.320 1.00 92.94 135 VAL A N 1
ATOM 1046 C CA . VAL A 1 135 ? -16.219 8.286 12.866 1.00 92.94 135 VAL A CA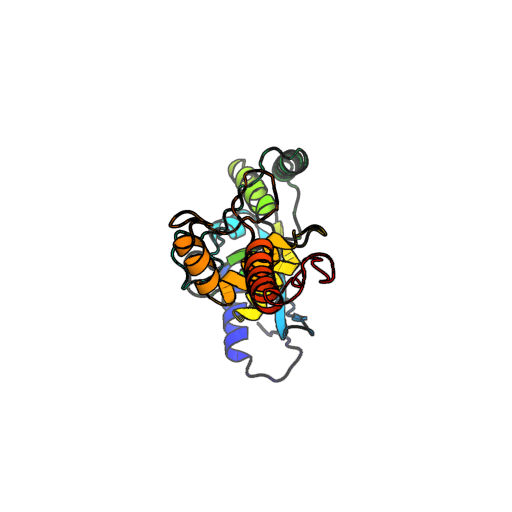 1
ATOM 1047 C C . VAL A 1 135 ? -16.858 6.933 12.568 1.00 92.94 135 VAL A C 1
ATOM 1049 O O . VAL A 1 135 ? -17.939 6.621 13.067 1.00 92.94 135 VAL A O 1
ATOM 1052 N N . VAL A 1 136 ? -16.200 6.132 11.730 1.00 93.81 136 VAL A N 1
ATOM 1053 C CA . VAL A 1 136 ? -16.655 4.798 11.312 1.00 93.81 136 VAL A CA 1
ATOM 1054 C C . VAL A 1 136 ? -15.483 3.823 11.399 1.00 93.81 136 VAL A C 1
ATOM 1056 O O . VAL A 1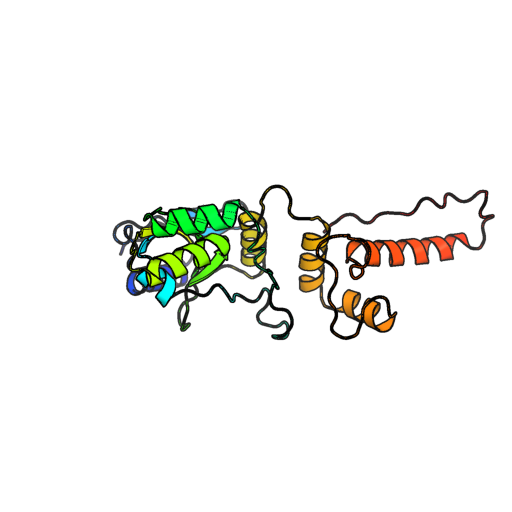 136 ? -14.326 4.220 11.282 1.00 93.81 136 VAL A O 1
ATOM 1059 N N . HIS A 1 137 ? -15.775 2.543 11.623 1.00 95.06 137 HIS A N 1
ATOM 1060 C CA . HIS A 1 137 ? -14.766 1.488 11.565 1.00 95.06 137 HIS A CA 1
ATOM 1061 C C . HIS A 1 137 ? -14.499 1.087 10.116 1.00 95.06 137 HIS A C 1
ATOM 1063 O O . HIS A 1 137 ? -15.432 0.882 9.334 1.00 95.06 137 HIS A O 1
ATOM 1069 N N . HIS A 1 138 ? -13.229 0.940 9.764 1.00 96.06 138 HIS A N 1
ATOM 1070 C CA . HIS A 1 138 ? -12.780 0.533 8.440 1.00 96.06 138 HIS A CA 1
ATOM 1071 C C . HIS A 1 138 ? -12.059 -0.806 8.518 1.00 96.06 138 HIS A C 1
ATOM 1073 O O . HIS A 1 138 ? -11.364 -1.056 9.492 1.00 96.06 138 HIS A O 1
ATOM 1079 N N . GLY A 1 139 ? -12.231 -1.644 7.498 1.00 95.69 139 GLY A N 1
ATOM 1080 C CA . GLY A 1 139 ? -11.559 -2.930 7.360 1.00 95.69 139 GLY A CA 1
ATOM 1081 C C . GLY A 1 139 ? -10.175 -2.784 6.730 1.00 95.69 139 GLY A C 1
ATOM 1082 O O . GLY A 1 139 ? -10.004 -2.121 5.698 1.00 95.69 139 GLY A O 1
ATOM 1083 N N . LEU A 1 140 ? -9.194 -3.405 7.370 1.00 95.12 140 LEU A N 1
ATOM 1084 C CA . LEU A 1 140 ? -7.788 -3.405 7.013 1.00 95.12 140 LEU A CA 1
ATOM 1085 C C . LEU A 1 140 ? -7.298 -4.837 6.824 1.00 95.12 140 LEU A C 1
ATOM 1087 O O . LEU A 1 140 ? -7.625 -5.723 7.607 1.00 95.12 140 LEU A O 1
ATOM 1091 N N . LYS A 1 141 ? -6.410 -5.007 5.848 1.00 94.88 141 LYS A N 1
ATOM 1092 C CA . LYS A 1 141 ? -5.457 -6.105 5.760 1.00 94.88 141 LYS A CA 1
ATOM 1093 C C . LYS A 1 141 ? -4.096 -5.581 6.211 1.00 94.88 141 LYS A C 1
ATOM 1095 O O . LYS A 1 141 ? -3.526 -4.717 5.541 1.00 94.88 141 LYS A O 1
ATOM 1100 N N . VAL A 1 142 ? -3.601 -6.065 7.344 1.00 94.88 142 VAL A N 1
ATOM 1101 C CA . VAL A 1 142 ? -2.361 -5.597 7.977 1.00 94.88 142 VAL A CA 1
ATOM 1102 C C . VAL A 1 142 ? -1.311 -6.688 7.885 1.00 94.88 142 VAL A C 1
ATOM 1104 O O . VAL A 1 142 ? -1.532 -7.795 8.360 1.00 94.88 142 VAL A O 1
ATOM 1107 N N . TYR A 1 143 ? -0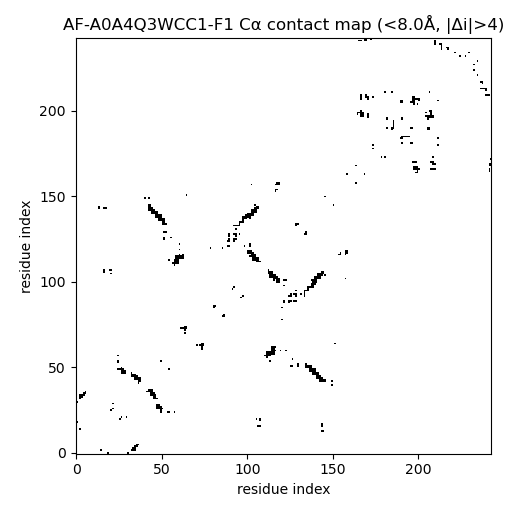.179 -6.372 7.270 1.00 94.25 143 TYR A N 1
ATOM 1108 C CA . TYR A 1 143 ? 0.975 -7.252 7.175 1.00 94.25 143 TYR A CA 1
ATOM 1109 C C . TYR A 1 143 ? 1.984 -6.974 8.291 1.00 94.25 143 TYR A C 1
ATOM 1111 O O . TYR A 1 143 ? 2.168 -5.824 8.702 1.00 94.25 143 TYR A O 1
ATOM 1119 N N . PHE A 1 144 ? 2.673 -8.028 8.724 1.00 92.94 144 PHE A N 1
ATOM 1120 C CA . PHE A 1 144 ? 3.643 -7.998 9.814 1.00 92.94 144 PHE A CA 1
ATOM 1121 C C . PHE A 1 144 ? 4.994 -8.538 9.343 1.00 92.94 144 PHE A C 1
ATOM 1123 O O . PHE A 1 144 ? 5.062 -9.613 8.749 1.00 92.94 144 PHE A O 1
ATOM 1130 N N . GLY A 1 145 ? 6.070 -7.796 9.622 1.00 88.38 145 GLY A N 1
ATOM 1131 C CA . GLY A 1 145 ? 7.440 -8.259 9.382 1.00 88.38 145 GLY A CA 1
ATOM 1132 C C . GLY A 1 145 ? 7.784 -8.522 7.911 1.00 88.38 145 GLY A C 1
ATOM 1133 O O . GLY A 1 145 ? 8.503 -9.476 7.626 1.00 88.38 145 GLY A O 1
ATOM 1134 N N . LEU A 1 146 ? 7.271 -7.710 6.979 1.00 86.56 146 LEU A N 1
ATOM 1135 C CA . LEU A 1 146 ? 7.549 -7.894 5.553 1.00 86.56 146 LEU A CA 1
ATOM 1136 C C . LEU A 1 146 ? 9.039 -7.710 5.236 1.00 86.56 146 LEU A C 1
ATOM 1138 O O . LEU A 1 146 ? 9.677 -6.744 5.660 1.00 86.56 146 LEU A O 1
ATOM 1142 N N . SER A 1 147 ? 9.575 -8.597 4.400 1.00 83.19 147 SER A N 1
ATOM 1143 C CA . SER A 1 147 ? 10.846 -8.359 3.718 1.00 83.19 147 SER A CA 1
ATOM 1144 C C . SER A 1 147 ? 10.696 -7.282 2.632 1.00 83.19 147 SER A C 1
ATOM 1146 O O . SER A 1 147 ? 9.583 -6.947 2.215 1.00 83.19 147 SER A O 1
ATOM 1148 N N . LYS A 1 148 ? 11.821 -6.750 2.124 1.00 76.56 148 LYS A N 1
ATOM 1149 C CA . LYS A 1 148 ? 11.807 -5.783 1.007 1.00 76.56 148 LYS A CA 1
ATOM 1150 C C . LYS A 1 148 ? 11.056 -6.339 -0.217 1.00 76.56 148 LYS A C 1
ATOM 1152 O O . LYS A 1 148 ? 10.232 -5.632 -0.795 1.00 76.56 148 LYS A O 1
ATOM 1157 N N . ASP A 1 149 ? 11.282 -7.609 -0.550 1.00 74.69 149 ASP A N 1
ATOM 1158 C CA . ASP A 1 149 ? 10.656 -8.271 -1.701 1.00 74.69 149 ASP A CA 1
ATOM 1159 C C . ASP A 1 149 ? 9.151 -8.486 -1.490 1.00 74.69 149 ASP A C 1
ATOM 1161 O O . ASP A 1 149 ? 8.349 -8.186 -2.374 1.00 74.69 149 ASP A O 1
ATOM 1165 N N . GLN A 1 150 ? 8.747 -8.935 -0.295 1.00 82.06 150 GLN A N 1
ATOM 1166 C CA . GLN A 1 150 ? 7.331 -9.123 0.038 1.00 82.06 150 GLN A CA 1
ATOM 1167 C C . GLN A 1 150 ? 6.575 -7.788 0.043 1.00 82.06 150 GLN A C 1
ATOM 1169 O O . GLN A 1 150 ? 5.458 -7.700 -0.463 1.00 82.06 150 GLN A O 1
ATOM 1174 N N . ARG A 1 151 ? 7.188 -6.724 0.579 1.00 81.50 151 ARG A N 1
ATOM 1175 C CA . ARG A 1 151 ? 6.607 -5.374 0.588 1.00 81.50 151 ARG A CA 1
ATOM 1176 C C . ARG A 1 151 ? 6.319 -4.880 -0.825 1.00 81.50 151 ARG A C 1
ATOM 1178 O O . ARG A 1 151 ? 5.236 -4.345 -1.072 1.00 81.50 151 ARG A O 1
ATOM 1185 N N . LEU A 1 152 ? 7.262 -5.066 -1.746 1.00 72.88 152 LEU A N 1
ATOM 1186 C CA . LEU A 1 152 ? 7.080 -4.700 -3.145 1.00 72.88 152 LEU A CA 1
ATOM 1187 C C . LEU A 1 152 ? 5.933 -5.486 -3.783 1.00 72.88 152 LEU A C 1
ATOM 1189 O O . LEU A 1 152 ? 5.061 -4.888 -4.412 1.00 72.88 152 LEU A O 1
ATOM 1193 N N . ASP A 1 153 ? 5.928 -6.806 -3.615 1.00 77.69 153 ASP A N 1
ATOM 1194 C CA . ASP A 1 153 ? 4.920 -7.676 -4.217 1.00 77.69 153 ASP A CA 1
ATOM 1195 C C . ASP A 1 153 ? 3.504 -7.303 -3.747 1.00 77.69 153 ASP A C 1
ATOM 1197 O O . ASP A 1 153 ? 2.615 -7.031 -4.559 1.00 77.69 153 ASP A O 1
ATOM 1201 N N . VAL A 1 154 ? 3.324 -7.122 -2.433 1.00 80.75 154 VAL A N 1
ATOM 1202 C CA . VAL A 1 154 ? 2.055 -6.671 -1.844 1.00 80.75 154 VAL A CA 1
ATOM 1203 C C . VAL A 1 154 ? 1.646 -5.301 -2.385 1.00 80.75 154 VAL A C 1
ATOM 1205 O O . VAL A 1 154 ? 0.475 -5.093 -2.717 1.00 80.75 154 VAL A O 1
ATOM 1208 N N . GLN A 1 155 ? 2.584 -4.358 -2.511 1.00 72.00 155 GLN A N 1
ATOM 1209 C CA . GLN A 1 155 ? 2.303 -3.048 -3.099 1.00 72.00 155 GLN A CA 1
ATOM 1210 C C . GLN A 1 155 ? 1.859 -3.157 -4.560 1.00 72.00 155 GLN A C 1
ATOM 1212 O O . GLN A 1 155 ? 0.920 -2.465 -4.958 1.00 72.00 155 GLN A O 1
ATOM 1217 N N . VAL A 1 156 ? 2.485 -4.018 -5.361 1.00 68.62 156 VAL A N 1
ATOM 1218 C CA . VAL A 1 156 ? 2.102 -4.231 -6.761 1.00 68.62 156 VAL A CA 1
ATOM 1219 C C . VAL A 1 156 ? 0.704 -4.841 -6.834 1.00 68.62 156 VAL A C 1
ATOM 1221 O O . VAL A 1 156 ? -0.176 -4.269 -7.483 1.00 68.62 156 VAL A O 1
ATOM 1224 N N . ILE A 1 157 ? 0.453 -5.942 -6.125 1.00 71.00 157 ILE A N 1
ATOM 1225 C CA . ILE A 1 157 ? -0.823 -6.672 -6.172 1.00 71.00 157 ILE A CA 1
ATOM 1226 C C . ILE A 1 157 ? -1.974 -5.810 -5.643 1.00 71.00 157 ILE A C 1
ATOM 1228 O O . ILE A 1 157 ? -3.008 -5.686 -6.299 1.00 71.00 157 ILE A O 1
ATOM 1232 N N . SER A 1 158 ? -1.787 -5.141 -4.503 1.00 66.25 158 SER A N 1
ATOM 1233 C CA . SER A 1 158 ? -2.808 -4.288 -3.878 1.00 66.25 158 SER A CA 1
ATOM 1234 C C . SER A 1 158 ? -3.216 -3.096 -4.751 1.00 66.25 158 SER A C 1
ATOM 1236 O O . SER A 1 158 ? -4.362 -2.641 -4.728 1.00 66.25 158 SER A O 1
ATOM 1238 N N . ASN A 1 159 ? -2.288 -2.605 -5.574 1.00 56.19 159 ASN A N 1
ATOM 1239 C CA . ASN A 1 159 ? -2.535 -1.514 -6.513 1.00 56.19 159 ASN A CA 1
ATOM 1240 C C . ASN A 1 159 ? -2.863 -1.995 -7.930 1.00 56.19 159 ASN A C 1
ATOM 1242 O O . ASN A 1 159 ? -3.118 -1.174 -8.818 1.00 56.19 159 ASN A O 1
ATOM 1246 N N . THR A 1 160 ? -2.932 -3.311 -8.135 1.00 51.91 160 THR A N 1
ATOM 1247 C CA . THR A 1 160 ? -3.400 -3.903 -9.381 1.00 51.91 160 THR A CA 1
ATOM 1248 C C . THR A 1 160 ? -4.924 -3.796 -9.460 1.00 51.91 160 THR A C 1
ATOM 1250 O O . THR A 1 160 ? -5.666 -4.766 -9.355 1.00 51.91 160 THR A O 1
ATOM 1253 N N . ASN A 1 161 ? -5.415 -2.590 -9.770 1.00 44.59 161 ASN A N 1
ATOM 1254 C CA . ASN A 1 161 ? -6.484 -2.517 -10.767 1.00 44.59 161 ASN A CA 1
ATOM 1255 C C . ASN A 1 161 ? -5.920 -3.199 -12.020 1.00 44.59 161 ASN A C 1
ATOM 1257 O O . ASN A 1 161 ? -4.739 -3.016 -12.296 1.00 44.59 161 ASN A O 1
ATOM 1261 N N . ILE A 1 162 ? -6.708 -3.979 -12.761 1.00 40.47 162 ILE A N 1
ATOM 1262 C CA . ILE A 1 162 ? -6.317 -4.786 -13.942 1.00 40.47 162 ILE A CA 1
ATOM 1263 C C . ILE A 1 162 ? -5.840 -3.899 -15.134 1.00 40.47 162 ILE A C 1
ATOM 1265 O O . ILE A 1 162 ? -6.265 -4.022 -16.278 1.00 40.47 162 ILE A O 1
ATOM 1269 N N . THR A 1 163 ? -4.991 -2.903 -14.886 1.00 45.53 163 THR A N 1
ATOM 1270 C CA . THR A 1 163 ? -4.403 -1.937 -15.816 1.00 45.53 163 THR A CA 1
ATOM 1271 C C . THR A 1 163 ? -3.185 -1.229 -15.186 1.00 45.53 163 THR A C 1
ATOM 1273 O O . THR A 1 163 ? -2.988 -0.028 -15.389 1.00 45.53 163 THR A O 1
ATOM 1276 N N . VAL A 1 164 ? -2.346 -1.927 -14.408 1.00 52.88 164 VAL A N 1
ATOM 1277 C CA . VAL A 1 164 ? -0.994 -1.407 -14.128 1.00 52.88 164 VAL A CA 1
ATOM 1278 C C . VAL A 1 164 ? -0.258 -1.378 -15.467 1.00 52.88 164 VAL A C 1
ATOM 1280 O O . VAL A 1 164 ? -0.150 -2.399 -16.149 1.00 52.88 164 VAL A O 1
ATOM 1283 N N . SER A 1 165 ? 0.163 -0.193 -15.914 1.00 63.78 165 SER A N 1
ATOM 1284 C CA . SER A 1 165 ? 0.898 -0.081 -17.172 1.00 63.78 165 SER A CA 1
ATOM 1285 C C . SER A 1 165 ? 2.212 -0.836 -17.046 1.00 63.78 165 SER A C 1
ATOM 1287 O O . SER A 1 165 ? 2.935 -0.678 -16.067 1.00 63.78 165 SER A O 1
ATOM 1289 N N . LYS A 1 166 ? 2.551 -1.624 -18.070 1.00 70.50 166 LYS A N 1
ATOM 1290 C CA . LYS A 1 166 ? 3.846 -2.313 -18.142 1.00 70.50 166 LYS A CA 1
ATOM 1291 C C . LYS A 1 166 ? 5.024 -1.351 -17.953 1.00 70.50 166 LYS A C 1
ATOM 1293 O O . LYS A 1 166 ? 5.989 -1.709 -17.301 1.00 70.50 166 LYS A O 1
ATOM 1298 N N . ASP A 1 167 ? 4.893 -0.110 -18.431 1.00 74.50 167 ASP A N 1
ATOM 1299 C CA . ASP A 1 167 ? 5.907 0.933 -18.237 1.00 74.50 167 ASP A CA 1
ATOM 1300 C C . ASP A 1 167 ? 6.111 1.315 -16.752 1.00 74.50 167 ASP A C 1
ATOM 1302 O O . ASP A 1 167 ? 7.241 1.583 -16.358 1.00 74.50 167 ASP A O 1
ATOM 1306 N N . LEU A 1 168 ? 5.056 1.298 -15.920 1.00 69.50 168 LEU A N 1
ATOM 1307 C CA . LEU A 1 168 ? 5.169 1.543 -14.475 1.00 69.50 168 LEU A CA 1
ATOM 1308 C C . LEU A 1 168 ? 5.876 0.368 -13.786 1.00 69.50 168 LEU A C 1
ATOM 1310 O O . LEU A 1 168 ? 6.776 0.592 -12.983 1.00 69.50 168 LEU A O 1
ATOM 1314 N N . LEU A 1 169 ? 5.526 -0.873 -14.141 1.00 70.81 169 LEU A N 1
ATOM 1315 C CA . LEU A 1 169 ? 6.217 -2.063 -13.624 1.00 70.81 169 LEU A CA 1
ATOM 1316 C C . LEU A 1 169 ? 7.703 -2.054 -13.994 1.00 70.81 169 LEU A C 1
ATOM 1318 O O . LEU A 1 169 ? 8.550 -2.263 -13.134 1.00 70.81 169 LEU A O 1
ATOM 1322 N N . ASP A 1 170 ? 8.029 -1.745 -15.248 1.00 78.81 170 ASP A N 1
ATOM 1323 C CA . ASP A 1 170 ? 9.417 -1.683 -15.708 1.00 78.81 170 ASP A CA 1
ATOM 1324 C C . ASP A 1 170 ? 10.217 -0.590 -14.977 1.00 78.81 170 ASP A C 1
ATOM 1326 O O . ASP A 1 170 ? 11.397 -0.788 -14.690 1.00 78.81 170 ASP A O 1
ATOM 1330 N N . ARG A 1 171 ? 9.583 0.534 -14.607 1.00 78.38 171 ARG A N 1
ATOM 1331 C CA . ARG A 1 171 ? 10.210 1.557 -13.754 1.00 78.38 171 ARG A CA 1
ATOM 1332 C C . ARG A 1 171 ? 10.442 1.073 -12.326 1.00 78.38 171 ARG A C 1
ATOM 1334 O O . ARG A 1 171 ? 11.499 1.341 -11.758 1.00 78.38 171 ARG A O 1
ATOM 1341 N N . MET A 1 172 ? 9.475 0.358 -11.754 1.00 70.12 172 MET A N 1
ATOM 1342 C CA . MET A 1 172 ? 9.620 -0.229 -10.420 1.00 70.12 172 MET A CA 1
ATOM 1343 C C . MET A 1 172 ? 10.785 -1.224 -10.386 1.00 70.12 172 MET A C 1
ATOM 1345 O O . MET A 1 172 ? 11.642 -1.117 -9.515 1.00 70.12 172 MET A O 1
ATOM 1349 N N . TYR A 1 173 ? 10.877 -2.119 -11.376 1.00 77.00 173 TYR A N 1
ATOM 1350 C CA . TYR A 1 173 ? 11.990 -3.066 -11.486 1.00 77.00 173 TYR A CA 1
ATOM 1351 C C . TYR A 1 173 ? 13.347 -2.389 -11.714 1.00 77.00 173 TYR A C 1
ATOM 1353 O O . TYR A 1 173 ? 14.345 -2.857 -11.176 1.00 77.00 173 TYR A O 1
ATOM 1361 N N . GLU A 1 174 ? 13.409 -1.289 -12.472 1.00 81.69 174 GLU A N 1
ATOM 1362 C CA . GLU A 1 174 ? 14.653 -0.518 -12.633 1.00 81.69 174 GLU A CA 1
ATOM 1363 C C . GLU A 1 174 ? 15.132 0.076 -11.313 1.00 81.69 174 GLU A C 1
ATOM 1365 O O . GLU A 1 174 ? 16.299 -0.070 -10.976 1.00 81.69 174 GLU A O 1
ATOM 1370 N N . THR A 1 175 ? 14.218 0.649 -10.531 1.00 70.94 175 THR A N 1
ATOM 1371 C CA . THR A 1 175 ? 14.557 1.261 -9.238 1.00 70.94 175 THR A CA 1
ATOM 1372 C C . THR A 1 175 ? 15.197 0.245 -8.285 1.00 70.94 175 THR A C 1
ATOM 1374 O O . THR A 1 175 ? 16.109 0.587 -7.544 1.00 70.94 175 THR A O 1
ATOM 1377 N N . ILE A 1 176 ? 14.756 -1.015 -8.341 1.00 64.94 176 ILE A N 1
ATOM 1378 C CA . ILE A 1 176 ? 15.296 -2.114 -7.526 1.00 64.94 176 ILE A CA 1
ATOM 1379 C C . ILE A 1 176 ? 16.637 -2.611 -8.063 1.00 64.94 176 ILE A C 1
ATOM 1381 O O . ILE A 1 176 ? 17.531 -2.938 -7.287 1.00 64.94 176 ILE A O 1
ATOM 1385 N N . ALA A 1 177 ? 16.764 -2.710 -9.387 1.00 77.00 177 ALA A N 1
ATOM 1386 C CA . ALA A 1 177 ? 17.983 -3.186 -10.028 1.00 77.00 177 ALA A CA 1
ATOM 1387 C C . ALA A 1 177 ? 19.161 -2.216 -9.836 1.00 77.00 177 ALA A C 1
ATOM 1389 O O . ALA A 1 177 ? 20.304 -2.667 -9.842 1.00 77.00 177 ALA A O 1
ATOM 1390 N N . GLY A 1 178 ? 18.869 -0.926 -9.650 1.00 75.38 178 GLY A N 1
ATOM 1391 C CA . GLY A 1 178 ? 19.846 0.140 -9.460 1.00 75.38 178 GLY A CA 1
ATOM 1392 C C . GLY A 1 178 ? 19.666 1.279 -10.469 1.00 75.38 178 GLY A C 1
ATOM 1393 O O . GLY A 1 178 ? 18.995 1.146 -11.494 1.00 75.38 178 GLY A O 1
ATOM 1394 N N . SER A 1 179 ? 20.257 2.440 -10.170 1.00 80.56 179 SER A N 1
ATOM 1395 C CA . SER A 1 179 ? 20.101 3.673 -10.957 1.00 80.56 179 SER A CA 1
ATOM 1396 C C . SER A 1 179 ? 20.902 3.700 -12.263 1.00 80.56 179 SER A C 1
ATOM 1398 O O . SER A 1 179 ? 20.884 4.710 -12.969 1.00 80.56 179 SER A O 1
ATOM 1400 N N . GLU A 1 180 ? 21.633 2.643 -12.624 1.00 88.75 180 GLU A N 1
ATOM 1401 C CA . GLU A 1 180 ? 22.624 2.684 -13.702 1.00 88.75 180 GLU A CA 1
ATOM 1402 C C . GLU A 1 180 ? 21.997 2.981 -15.067 1.00 88.75 180 GLU A C 1
ATOM 1404 O O . GLU A 1 180 ? 22.575 3.723 -15.873 1.00 88.75 180 GLU A O 1
ATOM 1409 N N . LEU A 1 181 ? 20.811 2.422 -15.336 1.00 89.94 181 LEU A N 1
ATOM 1410 C CA . LEU A 1 181 ? 20.099 2.646 -16.593 1.00 89.94 181 LEU A CA 1
ATOM 1411 C C . LEU A 1 181 ? 19.594 4.091 -16.682 1.00 89.94 181 LEU A C 1
ATOM 1413 O O . LEU A 1 181 ? 19.754 4.735 -17.727 1.00 89.94 181 LEU A O 1
ATOM 1417 N N . ARG A 1 182 ? 19.029 4.619 -15.592 1.00 88.38 182 ARG A N 1
ATOM 1418 C CA . ARG A 1 182 ? 18.626 6.025 -15.471 1.00 88.38 182 ARG A CA 1
ATOM 1419 C C . ARG A 1 182 ? 19.796 6.974 -15.648 1.00 88.38 182 ARG A C 1
ATOM 1421 O O . ARG A 1 182 ? 19.732 7.884 -16.472 1.00 88.38 182 ARG A O 1
ATOM 1428 N N . GLU A 1 183 ? 20.885 6.745 -14.927 1.00 89.81 183 GLU A N 1
ATOM 1429 C CA . GLU A 1 183 ? 22.089 7.563 -15.016 1.00 89.81 183 GLU A CA 1
ATOM 1430 C C . GLU A 1 183 ? 22.678 7.542 -16.423 1.00 89.81 183 GLU A C 1
ATOM 1432 O O . GLU A 1 183 ? 23.095 8.579 -16.942 1.00 89.81 183 GLU A O 1
ATOM 1437 N N . TRP A 1 184 ? 22.691 6.377 -17.074 1.00 93.50 184 TRP A N 1
ATOM 1438 C CA . TRP A 1 184 ? 23.106 6.274 -18.465 1.00 93.50 184 TRP A CA 1
ATOM 1439 C C . TRP A 1 184 ? 22.199 7.099 -19.386 1.00 93.50 184 TRP A C 1
ATOM 1441 O O . TRP A 1 184 ? 22.716 7.855 -20.208 1.00 93.50 184 TRP A O 1
ATOM 1451 N N . CYS A 1 185 ? 20.874 7.034 -19.213 1.00 93.25 185 CYS A N 1
ATOM 1452 C CA . CYS A 1 185 ? 19.928 7.834 -19.998 1.00 93.25 185 CYS A CA 1
ATOM 1453 C C . CYS A 1 185 ? 20.113 9.343 -19.776 1.00 93.25 185 CYS A C 1
ATOM 1455 O O . CYS A 1 185 ? 20.054 10.106 -20.741 1.00 93.25 185 CYS A O 1
ATOM 1457 N N . GLN A 1 186 ? 20.395 9.777 -18.543 1.00 91.56 186 GLN A N 1
ATOM 1458 C CA . GLN A 1 186 ? 20.686 11.180 -18.237 1.00 91.56 186 GLN A CA 1
ATOM 1459 C C . GLN A 1 186 ? 22.010 11.639 -18.869 1.00 91.56 186 GLN A C 1
ATOM 1461 O O . GLN A 1 186 ? 22.074 12.711 -19.471 1.00 91.56 186 GLN A O 1
ATOM 1466 N N . ARG A 1 187 ? 23.062 10.806 -18.823 1.00 92.69 187 ARG A N 1
ATOM 1467 C CA . ARG A 1 187 ? 24.338 11.083 -19.514 1.00 92.69 187 ARG A CA 1
ATOM 1468 C C . ARG A 1 187 ? 24.179 11.137 -21.035 1.00 92.69 187 ARG A C 1
ATOM 1470 O O . ARG A 1 187 ? 24.831 11.948 -21.684 1.00 92.69 187 ARG A O 1
ATOM 1477 N N . ALA A 1 188 ? 23.314 10.295 -21.596 1.00 91.12 188 ALA A N 1
ATOM 1478 C CA . ALA A 1 188 ? 22.995 10.258 -23.022 1.00 91.12 188 ALA A CA 1
ATOM 1479 C C . ALA A 1 188 ? 21.984 11.337 -23.454 1.00 91.12 188 ALA A C 1
ATOM 1481 O O . ALA A 1 188 ? 21.569 11.352 -24.613 1.00 91.12 188 ALA A O 1
ATOM 1482 N N . THR A 1 189 ? 21.576 12.238 -22.551 1.00 91.00 189 THR A N 1
ATOM 1483 C CA . THR A 1 189 ? 20.574 13.297 -22.788 1.00 91.00 189 THR A CA 1
ATOM 1484 C C . THR A 1 189 ? 19.196 12.784 -23.234 1.00 91.00 189 THR A C 1
ATOM 1486 O O . THR A 1 189 ? 18.401 13.534 -23.791 1.00 91.00 189 THR A O 1
ATOM 1489 N N . LEU A 1 190 ? 18.900 11.504 -22.974 1.00 89.94 190 LEU A N 1
ATOM 1490 C CA . LEU A 1 190 ? 17.582 10.889 -23.189 1.00 89.94 190 LEU A CA 1
ATOM 1491 C C . LEU A 1 190 ? 16.608 11.200 -22.041 1.00 89.94 190 LEU A C 1
ATOM 1493 O O . LEU A 1 190 ? 15.396 11.106 -22.225 1.00 89.94 190 LEU A O 1
ATOM 1497 N N . LEU A 1 191 ? 17.153 11.560 -20.878 1.00 91.44 191 LEU A N 1
ATOM 1498 C CA . LEU A 1 191 ? 16.458 12.111 -19.715 1.00 91.44 191 LEU A CA 1
ATOM 1499 C C . LEU A 1 191 ? 17.182 13.378 -19.252 1.00 91.44 191 LEU A C 1
ATOM 1501 O O . LEU A 1 191 ? 18.406 13.481 -19.375 1.00 91.44 191 LEU A O 1
ATOM 1505 N N . ALA A 1 192 ? 16.447 14.337 -18.696 1.00 88.31 192 ALA A N 1
ATOM 1506 C CA . ALA A 1 192 ? 17.043 15.482 -18.023 1.00 88.31 192 ALA A CA 1
ATOM 1507 C C . ALA A 1 192 ? 17.671 15.077 -16.675 1.00 88.31 192 ALA A C 1
ATOM 1509 O O . ALA A 1 192 ? 17.363 14.039 -16.089 1.00 88.31 192 ALA A O 1
ATOM 1510 N N . LYS A 1 193 ? 18.577 15.911 -16.153 1.00 84.88 193 LYS A N 1
ATOM 1511 C CA . LYS A 1 193 ? 19.211 15.661 -14.852 1.00 84.88 193 LYS A CA 1
ATOM 1512 C C . LYS A 1 193 ? 18.152 15.643 -13.743 1.00 84.88 193 LYS A C 1
ATOM 1514 O O . LYS A 1 193 ? 17.427 16.621 -13.588 1.00 84.88 193 LYS A O 1
ATOM 1519 N N . GLY A 1 194 ? 18.116 14.562 -12.963 1.00 81.62 194 GLY A N 1
ATOM 1520 C CA . GLY A 1 194 ? 17.119 14.361 -11.901 1.00 81.62 194 GLY A CA 1
ATOM 1521 C C . GLY A 1 194 ? 15.723 13.975 -12.408 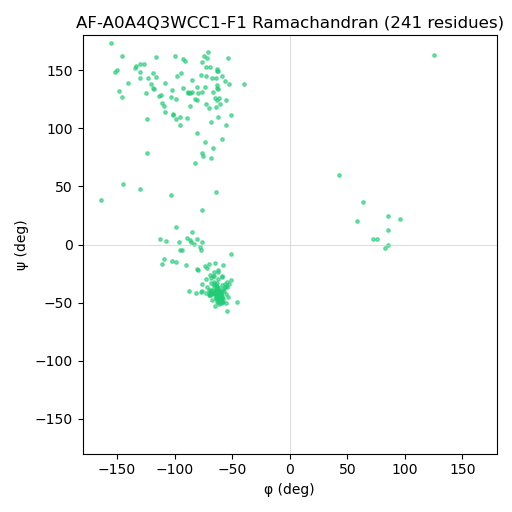1.00 81.62 194 GLY A C 1
ATOM 1522 O O . GLY A 1 194 ? 14.799 13.867 -11.612 1.00 81.62 194 GLY A O 1
ATOM 1523 N N . GLU A 1 195 ? 15.555 13.764 -13.717 1.00 83.25 195 GLU A N 1
ATOM 1524 C CA . GLU A 1 195 ? 14.307 13.278 -14.305 1.00 83.25 195 GLU A CA 1
ATOM 1525 C C . GLU A 1 195 ? 14.245 11.746 -14.251 1.00 83.25 195 GLU A C 1
ATOM 1527 O O . GLU A 1 195 ? 15.252 11.055 -14.452 1.00 83.25 195 GLU A O 1
ATOM 1532 N N . ASP A 1 196 ? 13.049 11.230 -13.975 1.00 81.69 196 ASP A N 1
ATOM 1533 C CA . ASP A 1 196 ? 12.749 9.801 -13.906 1.00 81.69 196 ASP A CA 1
ATOM 1534 C C . ASP A 1 196 ? 12.076 9.304 -15.201 1.00 81.69 196 ASP A C 1
ATOM 1536 O O . ASP A 1 196 ? 11.521 10.080 -15.985 1.00 81.69 196 ASP A O 1
ATOM 1540 N N . PHE A 1 197 ? 12.093 7.991 -15.418 1.00 87.44 197 PHE A N 1
ATOM 1541 C CA . PHE A 1 197 ? 11.381 7.339 -16.507 1.00 87.44 197 PHE A CA 1
ATOM 1542 C C . PHE A 1 197 ? 9.863 7.536 -16.399 1.00 87.44 197 PHE A C 1
ATOM 1544 O O . PHE A 1 197 ? 9.270 7.607 -15.315 1.00 87.44 197 PHE A O 1
ATOM 1551 N N . ALA A 1 198 ? 9.203 7.566 -17.556 1.00 83.19 198 ALA A N 1
ATOM 1552 C CA . ALA A 1 198 ? 7.755 7.710 -17.618 1.00 83.19 198 ALA A CA 1
ATOM 1553 C C . ALA A 1 198 ? 7.006 6.431 -17.204 1.00 83.19 198 ALA A C 1
ATOM 1555 O O . ALA A 1 198 ? 7.273 5.345 -17.715 1.00 83.19 198 ALA A O 1
ATOM 1556 N N . ASP A 1 199 ? 5.962 6.607 -16.390 1.00 71.50 199 ASP A N 1
ATOM 1557 C CA . ASP A 1 199 ? 5.046 5.539 -15.949 1.00 71.50 199 ASP A CA 1
ATOM 1558 C C . ASP A 1 199 ? 4.100 5.023 -17.027 1.00 71.50 199 ASP A C 1
ATOM 1560 O O . ASP A 1 199 ? 3.487 3.958 -16.900 1.00 71.50 199 ASP A O 1
ATOM 1564 N N . LYS A 1 200 ? 3.907 5.827 -18.073 1.00 74.38 200 LYS A N 1
ATOM 1565 C CA . LYS A 1 200 ? 3.027 5.540 -19.203 1.00 74.38 200 LYS A CA 1
ATOM 1566 C C . LYS A 1 200 ? 3.607 6.179 -20.449 1.00 74.38 200 LYS A C 1
ATOM 1568 O O . LYS A 1 200 ? 3.879 7.379 -20.456 1.00 74.38 200 LYS A O 1
ATOM 1573 N N . ARG A 1 201 ? 3.691 5.418 -21.540 1.00 73.44 201 ARG A N 1
ATOM 1574 C CA . ARG A 1 201 ? 3.981 5.987 -22.862 1.00 73.44 201 ARG A CA 1
ATOM 1575 C C . ARG A 1 201 ? 2.881 6.959 -23.282 1.00 73.44 201 ARG A C 1
ATOM 1577 O O . ARG A 1 201 ? 1.768 6.557 -23.618 1.00 73.44 201 ARG A O 1
ATOM 1584 N N . LYS A 1 202 ? 3.212 8.246 -23.306 1.00 77.00 202 LYS A N 1
ATOM 1585 C CA . LYS A 1 202 ? 2.412 9.296 -23.940 1.00 77.00 202 LYS A CA 1
ATOM 1586 C C . LYS A 1 202 ? 3.324 10.180 -24.780 1.00 77.00 202 LYS A C 1
ATOM 1588 O O . LYS A 1 202 ? 4.520 10.301 -24.524 1.00 77.00 202 LYS A O 1
ATOM 1593 N N . ARG A 1 203 ? 2.755 10.796 -25.815 1.00 74.06 203 ARG A N 1
ATOM 1594 C CA . ARG A 1 203 ? 3.496 11.725 -26.671 1.00 74.06 203 ARG A CA 1
ATOM 1595 C C . ARG A 1 203 ? 3.955 12.923 -25.833 1.00 74.06 203 ARG A C 1
ATOM 1597 O O . ARG A 1 203 ? 3.121 13.575 -25.216 1.00 74.06 203 ARG A O 1
ATOM 1604 N N . GLY A 1 204 ? 5.258 13.197 -25.840 1.00 78.44 204 GLY A N 1
ATOM 1605 C CA . GLY A 1 204 ? 5.866 14.277 -25.056 1.00 78.44 204 GLY A CA 1
ATOM 1606 C C . GLY A 1 204 ? 6.217 13.907 -23.613 1.00 78.44 204 GLY A C 1
ATOM 1607 O O . GLY A 1 204 ? 6.738 14.756 -22.902 1.00 78.44 204 GLY A O 1
ATOM 1608 N N . SER A 1 205 ? 5.956 12.670 -23.176 1.00 79.25 205 SER A N 1
ATOM 1609 C CA . SER A 1 205 ? 6.479 12.173 -21.901 1.00 79.25 205 SER A CA 1
ATOM 1610 C C . SER A 1 205 ? 7.965 11.812 -22.010 1.00 79.25 205 SER A C 1
ATOM 1612 O O . SER A 1 205 ? 8.423 11.502 -23.117 1.00 79.25 205 SER A O 1
ATOM 1614 N N . PRO A 1 206 ? 8.693 11.795 -20.877 1.00 84.75 206 PRO A N 1
ATOM 1615 C CA . PRO A 1 206 ? 10.047 11.253 -20.808 1.00 84.75 206 PRO A CA 1
ATOM 1616 C C . PRO A 1 206 ? 10.118 9.818 -21.348 1.00 84.75 206 PRO A C 1
ATOM 1618 O O . PRO A 1 206 ? 9.103 9.117 -21.445 1.00 84.75 206 PRO A O 1
ATOM 1621 N N . ILE A 1 207 ? 11.317 9.363 -21.712 1.00 90.88 207 ILE A N 1
ATOM 1622 C CA . ILE A 1 207 ? 11.517 7.980 -22.159 1.00 90.88 207 ILE A CA 1
ATOM 1623 C C . ILE A 1 207 ? 11.081 6.999 -21.050 1.00 90.88 207 ILE A C 1
ATOM 1625 O O . ILE A 1 207 ? 11.221 7.293 -19.864 1.00 90.88 207 ILE A O 1
ATOM 1629 N N . SER A 1 208 ? 10.508 5.844 -21.409 1.00 90.81 208 SER A N 1
ATOM 1630 C CA . SER A 1 208 ? 10.212 4.772 -20.443 1.00 90.81 208 SER A CA 1
ATOM 1631 C C . SER A 1 208 ? 11.360 3.764 -20.372 1.00 90.81 208 SER A C 1
ATOM 1633 O O . SER A 1 208 ? 12.140 3.645 -21.320 1.00 90.81 208 SER A O 1
ATOM 1635 N N . VAL A 1 209 ? 11.447 2.992 -19.284 1.00 89.94 209 VAL A N 1
ATOM 1636 C CA . VAL A 1 209 ? 12.482 1.952 -19.113 1.00 89.94 209 VAL A CA 1
ATOM 1637 C C . VAL A 1 209 ? 12.500 0.980 -20.292 1.00 89.94 209 VAL A C 1
ATOM 1639 O O . VAL A 1 209 ? 13.550 0.704 -20.871 1.00 89.94 209 VAL A O 1
ATOM 1642 N N . ALA A 1 210 ? 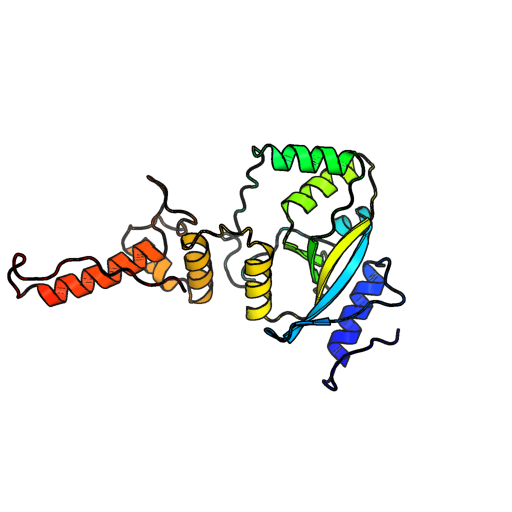11.327 0.518 -20.724 1.00 89.06 210 ALA A N 1
ATOM 1643 C CA . ALA A 1 210 ? 11.210 -0.366 -21.877 1.00 89.06 210 ALA A CA 1
ATOM 1644 C C . ALA A 1 210 ? 11.689 0.292 -23.183 1.00 89.06 210 ALA A C 1
ATOM 1646 O O . ALA A 1 210 ? 12.298 -0.369 -24.023 1.00 89.06 210 ALA A O 1
ATOM 1647 N N . ALA A 1 211 ? 11.446 1.593 -23.372 1.00 89.81 211 ALA A N 1
ATOM 1648 C CA . ALA A 1 211 ? 11.956 2.314 -24.536 1.00 89.81 211 ALA A CA 1
ATOM 1649 C C . ALA A 1 211 ? 13.489 2.451 -24.496 1.00 89.81 211 ALA A C 1
ATOM 1651 O O . ALA A 1 211 ? 14.134 2.246 -25.523 1.00 89.81 211 ALA A O 1
ATOM 1652 N N . ALA A 1 212 ? 14.074 2.707 -23.322 1.00 92.31 212 ALA A N 1
ATOM 1653 C CA . ALA A 1 212 ? 15.524 2.756 -23.137 1.00 92.31 212 ALA A CA 1
ATOM 1654 C C . ALA A 1 212 ? 16.188 1.393 -23.405 1.00 92.31 212 ALA A C 1
ATOM 1656 O O . ALA A 1 212 ? 17.146 1.309 -24.173 1.00 92.31 212 ALA A O 1
ATOM 1657 N N . ARG A 1 213 ? 15.634 0.304 -22.856 1.00 91.00 213 ARG A N 1
ATOM 1658 C CA . ARG A 1 213 ? 16.120 -1.068 -23.095 1.00 91.00 213 ARG A CA 1
ATOM 1659 C C . ARG A 1 213 ? 16.048 -1.450 -24.572 1.00 91.00 213 ARG A C 1
ATOM 1661 O O . ARG A 1 213 ? 17.034 -1.925 -25.133 1.00 91.00 213 ARG A O 1
ATOM 1668 N N . ASN A 1 214 ? 14.918 -1.170 -25.225 1.00 91.31 214 ASN A N 1
ATOM 1669 C CA . ASN A 1 214 ? 14.762 -1.396 -26.661 1.00 91.31 214 ASN A CA 1
ATOM 1670 C C . ASN A 1 214 ? 15.780 -0.593 -27.471 1.00 91.31 214 ASN A C 1
ATOM 1672 O O . ASN A 1 214 ? 16.367 -1.133 -28.405 1.00 91.31 214 ASN A O 1
ATOM 1676 N N . PHE A 1 215 ? 16.011 0.675 -27.125 1.00 91.19 215 PHE A N 1
ATOM 1677 C CA . PHE A 1 215 ? 17.005 1.498 -27.807 1.00 91.19 215 PHE A CA 1
ATOM 1678 C C . PHE A 1 215 ? 18.399 0.869 -27.725 1.00 91.19 215 PHE A C 1
ATOM 1680 O O . PHE A 1 215 ? 19.046 0.696 -28.753 1.00 91.19 215 PHE A O 1
ATOM 1687 N N . ILE A 1 216 ? 18.832 0.465 -26.527 1.00 91.19 216 ILE A N 1
ATOM 1688 C CA . ILE A 1 216 ? 20.156 -0.131 -26.309 1.00 91.19 216 ILE A CA 1
ATOM 1689 C C . ILE A 1 216 ? 20.312 -1.427 -27.113 1.00 91.19 216 ILE A C 1
ATOM 1691 O O . ILE A 1 216 ? 21.277 -1.565 -27.865 1.00 91.19 216 ILE A O 1
ATOM 1695 N N . VAL A 1 217 ? 19.356 -2.356 -27.003 1.00 90.88 217 VAL A N 1
ATOM 1696 C CA . VAL A 1 217 ? 19.417 -3.653 -27.702 1.00 90.88 217 VAL A CA 1
ATOM 1697 C C . VAL A 1 217 ? 19.468 -3.460 -29.217 1.00 90.88 217 VAL A C 1
ATOM 1699 O O . VAL A 1 217 ? 20.307 -4.059 -29.886 1.00 90.88 217 VAL A O 1
ATOM 1702 N N . ASN A 1 218 ? 18.619 -2.587 -29.764 1.00 90.56 218 ASN A N 1
ATOM 1703 C CA . ASN A 1 218 ? 18.581 -2.350 -31.207 1.00 90.56 218 ASN A CA 1
ATOM 1704 C C . ASN A 1 218 ? 19.789 -1.554 -31.713 1.00 90.56 218 ASN A C 1
ATOM 1706 O O . ASN A 1 218 ? 20.216 -1.759 -32.846 1.00 90.56 218 ASN A O 1
ATOM 1710 N N . PHE A 1 219 ? 20.374 -0.680 -30.890 1.00 89.56 219 PHE A N 1
ATOM 1711 C CA . PHE 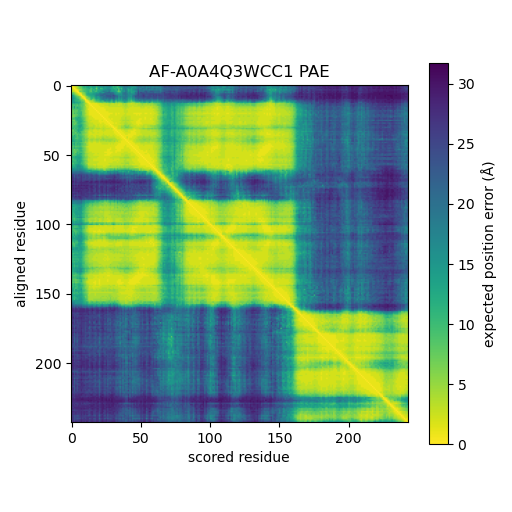A 1 219 ? 21.606 0.025 -31.238 1.00 89.56 219 PHE A CA 1
ATOM 1712 C C . PHE A 1 219 ? 22.777 -0.945 -31.428 1.00 89.56 219 PHE A C 1
ATOM 1714 O O . PHE A 1 219 ? 23.498 -0.844 -32.420 1.00 89.56 219 PHE A O 1
ATOM 1721 N N . TYR A 1 220 ? 22.950 -1.905 -30.514 1.00 88.06 220 TYR A N 1
ATOM 1722 C CA . TYR A 1 220 ? 23.987 -2.929 -30.655 1.00 88.06 220 TYR A CA 1
ATOM 1723 C C . TYR A 1 220 ? 23.680 -3.907 -31.793 1.00 88.06 220 TYR A C 1
ATOM 1725 O O . TYR A 1 220 ? 24.558 -4.147 -32.615 1.00 88.06 220 TYR A O 1
ATOM 1733 N N . ALA A 1 221 ? 22.427 -4.352 -31.941 1.00 85.31 221 ALA A N 1
ATOM 1734 C CA . ALA A 1 221 ? 22.032 -5.189 -33.078 1.00 85.31 221 ALA A CA 1
ATOM 1735 C C . ALA A 1 221 ? 22.311 -4.509 -34.434 1.00 85.31 221 ALA A C 1
ATOM 1737 O O . ALA A 1 221 ? 22.768 -5.146 -35.380 1.00 85.31 221 ALA A O 1
ATOM 1738 N N . GLY A 1 222 ? 22.086 -3.194 -34.527 1.00 83.50 222 GLY A N 1
ATOM 1739 C CA . GLY A 1 222 ? 22.400 -2.410 -35.720 1.00 83.50 222 GLY A CA 1
ATOM 1740 C C . GLY A 1 222 ? 23.902 -2.267 -35.987 1.00 83.50 222 GLY A C 1
ATOM 1741 O O . GLY A 1 222 ? 24.308 -2.232 -37.147 1.00 83.50 222 GLY A O 1
ATOM 1742 N N . LYS A 1 223 ? 24.738 -2.216 -34.940 1.00 83.06 223 LYS A N 1
ATOM 1743 C CA . LYS A 1 223 ? 26.201 -2.244 -35.099 1.00 83.06 223 LYS A CA 1
ATOM 1744 C C . LYS A 1 223 ? 26.680 -3.575 -35.670 1.00 83.06 223 LYS A C 1
ATOM 1746 O O . LYS A 1 223 ? 27.509 -3.565 -36.577 1.00 83.06 223 LYS A O 1
ATOM 1751 N N . ASP A 1 224 ? 26.130 -4.684 -35.192 1.00 79.81 224 ASP A N 1
ATOM 1752 C CA . ASP A 1 224 ? 26.522 -6.026 -35.638 1.00 79.81 224 ASP A CA 1
ATOM 1753 C C . ASP A 1 224 ? 26.109 -6.293 -37.095 1.00 79.81 224 ASP A C 1
ATOM 1755 O O . ASP A 1 224 ? 26.790 -7.005 -37.827 1.00 79.81 224 ASP A O 1
ATOM 1759 N N . ALA A 1 225 ? 25.027 -5.661 -37.554 1.00 74.00 225 ALA A N 1
ATOM 1760 C CA . ALA A 1 225 ? 24.551 -5.756 -38.931 1.00 74.00 225 ALA A CA 1
ATOM 1761 C C . ALA A 1 225 ? 25.252 -4.803 -39.924 1.00 74.00 225 ALA A C 1
ATOM 1763 O O . ALA A 1 225 ? 24.905 -4.799 -41.107 1.00 74.00 225 ALA A O 1
ATOM 1764 N N . SER A 1 226 ? 26.216 -3.988 -39.475 1.00 66.38 226 SER A N 1
ATOM 1765 C CA . SER A 1 226 ? 26.813 -2.902 -40.275 1.00 66.38 226 SER A CA 1
ATOM 1766 C C . SER A 1 226 ? 27.596 -3.357 -41.516 1.00 66.38 226 SER A C 1
ATOM 1768 O O . SER A 1 226 ? 27.826 -2.550 -42.416 1.00 66.38 226 SER A O 1
ATOM 1770 N N . GLU A 1 227 ? 27.948 -4.641 -41.604 1.00 65.94 227 GLU A N 1
ATOM 1771 C CA . GLU A 1 227 ? 28.656 -5.231 -42.750 1.00 65.94 227 GLU A CA 1
ATOM 1772 C C . GLU A 1 227 ? 27.717 -5.857 -43.800 1.00 65.94 227 GLU A C 1
ATOM 1774 O O . GLU A 1 227 ? 28.172 -6.299 -44.854 1.00 65.94 227 GLU A O 1
ATOM 1779 N N . THR A 1 228 ? 26.404 -5.891 -43.541 1.00 69.38 228 THR A N 1
ATOM 1780 C CA . THR A 1 228 ? 25.418 -6.561 -44.405 1.00 69.38 228 THR A CA 1
ATOM 1781 C C . THR A 1 228 ? 24.562 -5.527 -45.148 1.00 69.38 228 THR A C 1
ATOM 1783 O O . THR A 1 228 ? 24.164 -4.526 -44.542 1.00 69.38 228 THR A O 1
ATOM 1786 N N . PRO A 1 229 ? 24.242 -5.721 -46.443 1.00 74.75 229 PRO A N 1
ATOM 1787 C CA . PRO A 1 229 ? 23.375 -4.806 -47.176 1.00 74.75 229 PRO A CA 1
ATOM 1788 C C . PRO A 1 229 ? 22.031 -4.622 -46.461 1.00 74.75 229 PRO A C 1
ATOM 1790 O O . PRO A 1 229 ? 21.317 -5.583 -46.190 1.00 74.75 229 PRO A O 1
ATOM 1793 N N . PHE A 1 230 ? 21.665 -3.374 -46.158 1.00 75.12 230 PHE A N 1
ATOM 1794 C CA . PHE A 1 230 ? 20.463 -3.048 -45.375 1.00 75.12 230 PHE A CA 1
ATOM 1795 C C . PHE A 1 230 ? 19.172 -3.656 -45.955 1.00 75.12 230 PHE A C 1
ATOM 1797 O O . PHE A 1 230 ? 18.256 -4.001 -45.218 1.00 75.12 230 PHE A O 1
ATOM 1804 N N . ASN A 1 231 ? 19.108 -3.795 -47.280 1.00 78.12 231 ASN A N 1
ATOM 1805 C CA . ASN A 1 231 ? 18.003 -4.395 -48.029 1.00 78.12 231 ASN A CA 1
ATOM 1806 C C . ASN A 1 231 ? 17.877 -5.919 -47.853 1.00 78.12 231 ASN A C 1
ATOM 1808 O O . ASN A 1 231 ? 16.833 -6.473 -48.188 1.00 78.12 231 ASN A O 1
ATOM 1812 N N . GLU A 1 232 ? 18.916 -6.586 -47.358 1.00 78.19 232 GLU A N 1
ATOM 1813 C CA . GLU A 1 232 ? 18.972 -8.038 -47.147 1.00 78.19 232 GLU A CA 1
ATOM 1814 C C . GLU A 1 232 ? 18.940 -8.407 -45.654 1.00 78.19 232 GLU A C 1
ATOM 1816 O O . GLU A 1 232 ? 18.681 -9.555 -45.292 1.00 78.19 232 GLU A O 1
ATOM 1821 N N . THR A 1 233 ? 19.133 -7.421 -44.777 1.00 76.94 233 THR A N 1
ATOM 1822 C CA . THR A 1 233 ? 19.107 -7.584 -43.323 1.00 76.94 233 THR A CA 1
ATOM 1823 C C . THR A 1 233 ? 17.691 -7.426 -42.775 1.00 76.94 233 THR A C 1
ATOM 1825 O O . THR A 1 233 ? 17.007 -6.433 -43.029 1.00 76.94 233 THR A O 1
ATOM 1828 N N . ASN A 1 234 ? 17.253 -8.366 -41.934 1.00 78.81 234 ASN A N 1
ATOM 1829 C CA . ASN A 1 234 ? 16.041 -8.174 -41.143 1.00 78.81 234 ASN A CA 1
ATOM 1830 C C . ASN A 1 234 ? 16.273 -7.083 -40.085 1.00 78.81 234 ASN A C 1
ATOM 1832 O O . ASN A 1 234 ? 16.937 -7.311 -39.079 1.00 78.81 234 ASN A O 1
ATOM 1836 N N . THR A 1 235 ? 15.700 -5.906 -40.315 1.00 79.12 235 THR A N 1
ATOM 1837 C CA . THR A 1 235 ? 15.829 -4.721 -39.453 1.00 79.12 235 THR A CA 1
ATOM 1838 C C . THR A 1 235 ? 14.638 -4.533 -38.514 1.00 79.12 235 THR A C 1
ATOM 1840 O O . THR A 1 235 ? 14.464 -3.460 -37.934 1.00 79.12 235 THR A O 1
ATOM 1843 N N . THR A 1 236 ? 13.801 -5.564 -38.351 1.00 83.56 236 THR A N 1
ATOM 1844 C CA . THR A 1 236 ? 12.664 -5.526 -37.423 1.00 83.56 236 THR A CA 1
ATOM 1845 C C . THR A 1 236 ? 13.174 -5.292 -35.999 1.00 83.56 236 THR A C 1
ATOM 1847 O O . THR A 1 236 ? 13.946 -6.115 -35.502 1.00 83.56 236 THR A O 1
ATOM 1850 N N . PRO A 1 237 ? 12.748 -4.212 -35.316 1.00 81.44 237 PRO A N 1
ATOM 1851 C CA . PRO A 1 237 ? 13.243 -3.914 -33.983 1.00 81.44 237 PRO A CA 1
ATOM 1852 C C . PRO A 1 237 ? 12.892 -5.010 -32.977 1.00 81.44 237 PRO A C 1
ATOM 1854 O O . PRO A 1 237 ? 11.741 -5.443 -32.879 1.00 81.44 237 PRO A O 1
ATOM 1857 N N . VAL A 1 238 ? 13.876 -5.414 -32.181 1.00 86.00 238 VAL A N 1
ATOM 1858 C CA . VAL A 1 238 ? 13.682 -6.338 -31.065 1.00 86.00 238 VAL A CA 1
ATOM 1859 C C . VAL A 1 238 ? 13.043 -5.586 -29.903 1.00 86.00 238 VAL A C 1
ATOM 1861 O O . VAL A 1 238 ? 13.503 -4.514 -29.508 1.00 86.00 238 VAL A O 1
ATOM 1864 N N . THR A 1 239 ? 11.988 -6.160 -29.332 1.00 86.56 239 THR A N 1
ATOM 1865 C CA . THR A 1 239 ? 11.350 -5.642 -28.120 1.00 86.56 239 THR A CA 1
ATOM 1866 C C . THR A 1 239 ? 11.746 -6.488 -26.920 1.00 86.56 239 THR A C 1
ATOM 1868 O O . THR A 1 239 ? 11.543 -7.704 -26.930 1.00 86.56 239 THR A O 1
ATOM 1871 N N . THR A 1 240 ? 12.257 -5.861 -25.866 1.00 83.50 240 THR A N 1
ATOM 1872 C CA . THR A 1 240 ? 12.526 -6.529 -24.597 1.00 83.50 240 THR A CA 1
ATOM 1873 C C . THR A 1 240 ? 11.220 -6.827 -23.875 1.00 83.50 240 THR A C 1
ATOM 1875 O O . THR A 1 240 ? 10.261 -6.051 -23.939 1.00 83.50 240 THR A O 1
ATOM 1878 N N . LYS A 1 241 ? 11.180 -7.961 -23.176 1.00 78.62 241 LYS A N 1
ATOM 1879 C CA . LYS A 1 241 ? 10.075 -8.275 -22.269 1.00 78.62 241 LYS A CA 1
ATOM 1880 C C . LYS A 1 241 ? 10.130 -7.339 -21.056 1.00 78.62 241 LYS A C 1
ATOM 1882 O O . LYS A 1 241 ? 11.199 -6.832 -20.723 1.00 78.62 241 LYS A O 1
ATOM 1887 N N . SER A 1 242 ? 8.968 -7.105 -20.457 1.00 69.50 242 SER A N 1
ATOM 1888 C CA . SER A 1 242 ? 8.869 -6.430 -19.161 1.00 69.50 242 SER A CA 1
ATOM 1889 C C . SER A 1 242 ? 9.333 -7.362 -18.040 1.00 69.50 242 SER A C 1
ATOM 1891 O O . SER A 1 242 ? 9.194 -8.581 -18.189 1.00 69.50 242 SER A O 1
ATOM 1893 N N . GLY A 1 243 ? 9.832 -6.782 -16.947 1.00 57.06 243 GLY A N 1
ATOM 1894 C CA . GLY A 1 243 ? 10.550 -7.495 -15.875 1.00 57.06 243 GLY A CA 1
ATOM 1895 C C . GLY A 1 243 ? 12.042 -7.603 -16.145 1.00 57.06 243 GLY A C 1
ATOM 1896 O O . GLY A 1 243 ? 12.630 -8.639 -15.784 1.00 57.06 243 GLY A O 1
#

Radius of gyration: 22.56 Å; Cα contacts (8 Å, |Δi|>4): 325; chains: 1; bounding box: 51×41×72 Å

Secondary structure (DSSP, 8-state):
-----SS-S-THHHHHHHHHHHHHH--TTGGGPPEEE-TTT--EEEEEEEEHHHHHHHEES---S-SSS-TT--------TT-HHHHHHHHHHHTT-----EEEEE-TTSSS-EEEEE-HHHHHHHHHHHHTT---EEEEEEEES--HHHHHHHHHHHT--TT--HHHHHHHHHHHH-THHHHHHHHTTSS-TTPPPPSS--TTSPPPHHHHHHHHHHHHHHHHTTTS-TTTS--PPPPPPP-

Mean predicted aligned error: 14.19 Å

pLDDT: mean 79.39, std 16.13, range [34.0, 96.56]